Protein AF-A0A533SJD3-F1 (afdb_monomer)

Structure (mmCIF, N/CA/C/O backbone):
data_AF-A0A533SJD3-F1
#
_entry.id   AF-A0A533SJD3-F1
#
loop_
_atom_site.group_PDB
_atom_site.id
_atom_site.type_symbol
_atom_site.label_atom_id
_atom_site.label_alt_id
_atom_site.label_comp_id
_atom_site.label_asym_id
_atom_site.label_entity_id
_atom_site.label_seq_id
_atom_site.pdbx_PDB_ins_code
_atom_site.Cartn_x
_atom_site.Cartn_y
_atom_site.Cartn_z
_atom_site.occupancy
_atom_site.B_iso_or_equiv
_atom_site.auth_seq_id
_atom_site.auth_comp_id
_atom_site.auth_asym_id
_atom_site.auth_atom_id
_atom_site.pdbx_PDB_model_num
ATOM 1 N N . GLU A 1 1 ? 6.538 -20.396 29.991 1.00 88.25 1 GLU A N 1
ATOM 2 C CA . GLU A 1 1 ? 5.097 -20.708 29.887 1.00 88.25 1 GLU A CA 1
ATOM 3 C C . GLU A 1 1 ? 4.389 -19.512 29.254 1.00 88.25 1 GLU A C 1
ATOM 5 O O . GLU A 1 1 ? 4.696 -18.393 29.647 1.00 88.25 1 GLU A O 1
ATOM 10 N N . LEU A 1 2 ? 3.533 -19.716 28.245 1.00 94.62 2 LEU A N 1
ATOM 11 C CA . LEU A 1 2 ? 2.748 -18.650 27.602 1.00 94.62 2 LEU A CA 1
ATOM 12 C C . LEU A 1 2 ? 1.297 -18.744 28.081 1.00 94.62 2 LEU A C 1
ATOM 14 O O . LEU A 1 2 ? 0.674 -19.793 27.929 1.00 94.62 2 LEU A O 1
ATOM 18 N N . ARG A 1 3 ? 0.747 -17.645 28.606 1.00 95.38 3 ARG A N 1
ATOM 19 C CA . ARG A 1 3 ? -0.649 -17.557 29.050 1.00 95.38 3 ARG A CA 1
ATOM 20 C C . ARG A 1 3 ? -1.404 -16.521 28.222 1.00 95.38 3 ARG A C 1
ATOM 22 O O . ARG A 1 3 ? -0.940 -15.396 28.074 1.00 95.38 3 ARG A O 1
ATOM 29 N N . LEU A 1 4 ? -2.576 -16.900 27.719 1.00 93.88 4 LEU A N 1
ATOM 30 C CA . LEU A 1 4 ? -3.462 -16.042 26.928 1.00 93.88 4 LEU A CA 1
ATOM 31 C C . LEU A 1 4 ? -4.745 -15.750 27.712 1.00 93.88 4 LEU A C 1
ATOM 33 O O . LEU A 1 4 ? -5.279 -16.642 28.372 1.00 93.88 4 LEU A O 1
ATOM 37 N N . ILE A 1 5 ? -5.252 -14.521 27.614 1.00 95.88 5 ILE A N 1
ATOM 38 C CA . ILE A 1 5 ? -6.570 -14.134 28.134 1.00 95.88 5 ILE A CA 1
ATOM 39 C C . ILE A 1 5 ? -7.477 -13.904 26.914 1.00 95.88 5 ILE A C 1
ATOM 41 O O . ILE A 1 5 ? -7.224 -12.960 26.165 1.00 95.88 5 ILE A O 1
ATOM 45 N N . PRO A 1 6 ? -8.468 -14.776 26.649 1.00 94.94 6 PRO A N 1
ATOM 46 C CA . PRO A 1 6 ? -9.299 -14.668 25.455 1.00 94.94 6 PRO A CA 1
ATOM 47 C C . PRO A 1 6 ? -10.267 -13.485 25.545 1.00 94.94 6 PRO A C 1
ATOM 49 O O . PRO A 1 6 ? -10.789 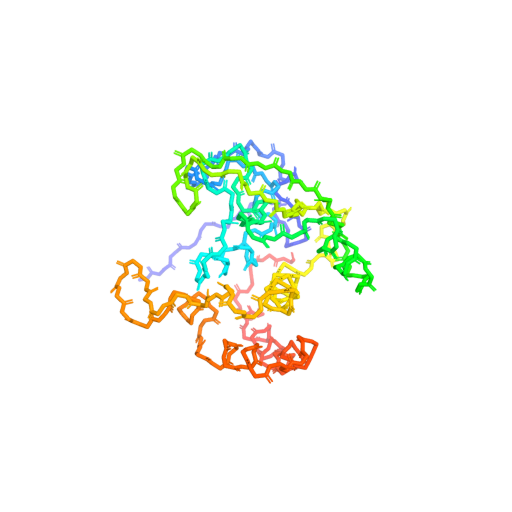-13.166 26.614 1.00 94.94 6 PRO A O 1
ATOM 52 N N . MET A 1 7 ? -10.537 -12.869 24.396 1.00 96.19 7 MET A N 1
ATOM 53 C CA . MET A 1 7 ? -11.608 -11.887 24.251 1.00 96.19 7 MET A CA 1
ATOM 54 C C . MET A 1 7 ? -12.974 -12.568 24.384 1.00 96.19 7 MET A C 1
ATOM 56 O O . MET A 1 7 ? -13.135 -13.738 24.035 1.00 96.19 7 MET A O 1
ATOM 60 N N . GLN A 1 8 ? -13.972 -11.818 24.848 1.00 94.81 8 GLN A N 1
ATOM 61 C CA . GLN A 1 8 ? -15.368 -12.253 24.879 1.00 94.81 8 GLN A CA 1
ATOM 62 C C . GLN A 1 8 ? -16.152 -11.517 23.791 1.00 94.81 8 GLN A C 1
ATOM 64 O O . GLN A 1 8 ? -15.968 -10.318 23.604 1.00 94.81 8 GLN A O 1
ATOM 69 N N . GLY A 1 9 ? -17.008 -12.235 23.061 1.00 94.12 9 GLY A N 1
ATOM 70 C CA . GLY A 1 9 ? -17.882 -11.659 22.031 1.00 94.12 9 GLY A CA 1
ATOM 71 C C . GLY A 1 9 ? -17.213 -11.330 20.691 1.00 94.12 9 GLY A C 1
ATOM 72 O O . GLY A 1 9 ? -17.926 -11.018 19.745 1.00 94.12 9 GLY A O 1
ATOM 73 N N . TRP A 1 10 ? -15.885 -11.432 20.571 1.00 96.62 10 TRP A N 1
ATOM 74 C CA . TRP A 1 10 ? -15.190 -11.231 19.297 1.00 96.62 10 TRP A CA 1
ATOM 75 C C . TRP A 1 10 ? -15.320 -12.455 18.380 1.00 96.62 10 TRP A C 1
ATOM 77 O O . TRP A 1 10 ? -15.107 -13.587 18.818 1.00 96.62 10 TRP A O 1
ATOM 87 N N . ALA A 1 11 ? -15.610 -12.215 17.102 1.00 94.81 11 ALA A N 1
ATOM 88 C CA . ALA A 1 11 ? -15.618 -13.222 16.042 1.00 94.81 11 ALA A CA 1
ATOM 89 C C . ALA A 1 11 ? -14.705 -12.784 14.890 1.00 94.81 11 ALA A C 1
ATOM 91 O O . ALA A 1 11 ? -14.562 -11.588 14.633 1.00 94.81 11 ALA A O 1
ATOM 92 N N . ARG A 1 12 ? -14.115 -13.738 14.160 1.00 92.50 12 ARG A N 1
ATOM 93 C CA . ARG A 1 12 ? -13.153 -13.453 13.078 1.00 92.50 12 ARG A CA 1
ATOM 94 C C . ARG A 1 12 ? -13.748 -12.640 11.937 1.00 92.50 12 ARG A C 1
ATOM 96 O O . ARG A 1 12 ? -13.019 -11.919 11.265 1.00 92.50 12 ARG A O 1
ATOM 103 N N . SER A 1 13 ? -15.056 -12.750 11.725 1.00 91.62 13 SER A N 1
ATOM 104 C CA . SER A 1 13 ? -15.783 -11.994 10.706 1.00 91.62 13 SER A CA 1
ATOM 105 C C . SER A 1 13 ? -16.013 -10.525 11.075 1.00 91.62 13 SER A C 1
ATOM 107 O O . SER A 1 13 ? -16.508 -9.773 10.235 1.00 91.62 13 SER A O 1
ATOM 109 N N . MET A 1 14 ? -15.717 -10.112 12.315 1.00 93.19 14 MET A N 1
ATOM 110 C CA . MET A 1 14 ? -15.946 -8.740 12.764 1.00 93.19 14 MET A CA 1
ATOM 111 C C . MET A 1 14 ? -14.937 -7.768 12.150 1.00 93.19 14 MET A C 1
ATOM 113 O O . MET A 1 14 ? -13.726 -7.961 12.246 1.00 93.19 14 MET A O 1
ATOM 117 N N . THR A 1 15 ? -15.431 -6.658 11.604 1.00 92.56 15 THR A N 1
ATOM 118 C CA . THR A 1 15 ? -14.623 -5.448 11.423 1.00 92.56 15 THR A CA 1
ATOM 119 C C . THR A 1 15 ? -14.418 -4.752 12.770 1.00 92.56 15 THR A C 1
ATOM 121 O O . THR A 1 15 ? -15.151 -4.999 13.730 1.00 92.56 15 THR A O 1
ATOM 124 N N . PHE A 1 16 ? -13.438 -3.847 12.860 1.00 94.50 16 PHE A N 1
ATOM 125 C CA . PHE A 1 16 ? -13.197 -3.105 14.101 1.00 94.50 16 PHE A CA 1
ATOM 126 C C . PHE A 1 16 ? -14.433 -2.303 14.534 1.00 94.50 16 PHE A C 1
ATOM 128 O O . PHE A 1 16 ? -14.771 -2.285 15.713 1.00 94.50 16 PHE A O 1
ATOM 135 N N . GLU A 1 17 ? -15.170 -1.710 13.593 1.00 94.38 17 GLU A N 1
ATOM 136 C CA . GLU A 1 17 ? -16.401 -0.966 13.881 1.00 94.38 17 GLU A CA 1
ATOM 137 C C . GLU A 1 17 ? -17.471 -1.841 14.548 1.00 94.38 17 GLU A C 1
ATOM 139 O O . GLU A 1 17 ? -18.175 -1.375 15.442 1.00 94.38 17 GLU A O 1
ATOM 144 N N . GLN A 1 18 ? -17.566 -3.120 14.170 1.00 94.94 18 GLN A N 1
ATOM 145 C CA . GLN A 1 18 ? -18.534 -4.056 14.754 1.00 94.94 18 GLN A CA 1
ATOM 146 C C . GLN A 1 18 ? -18.221 -4.405 16.216 1.00 94.94 18 GLN A C 1
ATOM 148 O O . GLN A 1 18 ? -19.089 -4.922 16.913 1.00 94.94 18 GLN A O 1
ATOM 153 N N . THR A 1 19 ? -17.015 -4.093 16.702 1.00 95.62 19 THR A N 1
ATOM 154 C CA . THR A 1 19 ? -16.672 -4.243 18.124 1.00 95.62 19 THR A CA 1
ATOM 155 C C . THR A 1 19 ? -17.306 -3.160 19.001 1.00 95.62 19 THR A C 1
ATOM 157 O O . THR A 1 19 ? -17.396 -3.337 20.213 1.00 95.62 19 THR A O 1
ATOM 160 N N . GLY A 1 20 ? -17.718 -2.028 18.414 1.00 95.88 20 GLY A N 1
ATOM 161 C CA . GLY A 1 20 ? -18.220 -0.856 19.140 1.00 95.88 20 GLY A CA 1
ATOM 162 C C . GLY A 1 20 ? -17.156 -0.093 19.941 1.00 95.88 20 GLY A C 1
ATOM 163 O O . GLY A 1 20 ? -17.492 0.862 20.640 1.00 95.88 20 GLY A O 1
ATOM 164 N N . LEU A 1 21 ? -15.882 -0.491 19.857 1.00 96.62 21 LEU A N 1
ATOM 165 C CA . LEU A 1 21 ? -14.791 0.169 20.566 1.00 96.62 21 LEU A CA 1
ATOM 166 C C . LEU A 1 21 ? -14.363 1.466 19.860 1.00 96.62 21 LEU A C 1
ATOM 168 O O . LEU A 1 21 ? -14.378 1.538 18.627 1.00 96.62 21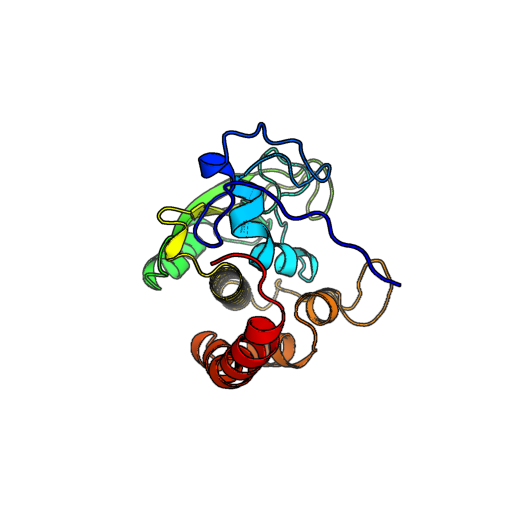 LEU A O 1
ATOM 172 N N . PRO A 1 22 ? -13.930 2.491 20.615 1.00 96.44 22 PRO A N 1
ATOM 173 C CA . PRO A 1 22 ? -13.344 3.682 20.021 1.00 96.44 22 PRO A CA 1
ATOM 174 C C . PRO A 1 22 ? -12.001 3.348 19.365 1.00 96.44 22 PRO A C 1
ATOM 176 O O . PRO A 1 22 ? -11.173 2.629 19.929 1.00 96.44 22 PRO A O 1
ATOM 179 N N . TRP A 1 23 ? -11.767 3.906 18.177 1.00 96.94 23 TRP A N 1
ATOM 180 C CA . TRP A 1 23 ? -10.468 3.811 17.522 1.00 96.94 23 TRP A CA 1
ATOM 181 C C . TRP A 1 23 ? -9.462 4.746 18.197 1.00 96.94 23 TRP A C 1
ATOM 183 O O . TRP A 1 23 ? -9.702 5.948 18.317 1.00 96.94 23 TRP A O 1
ATOM 193 N N . VAL A 1 24 ? -8.318 4.191 18.593 1.00 97.06 24 VAL A N 1
ATOM 194 C CA . VAL A 1 24 ? -7.145 4.949 19.035 1.00 97.06 24 VAL A CA 1
ATOM 195 C C . VAL A 1 24 ? -6.062 4.769 17.971 1.00 97.06 24 VAL A C 1
ATOM 197 O O . VAL A 1 24 ? -5.706 3.622 17.692 1.00 97.06 24 VAL A O 1
ATOM 200 N N . PRO A 1 25 ? -5.529 5.853 17.375 1.00 96.50 25 PRO A N 1
ATOM 201 C CA . PRO A 1 25 ? -4.459 5.755 16.389 1.00 96.50 25 PRO A CA 1
ATOM 202 C C . PRO A 1 25 ? -3.282 4.921 16.902 1.00 96.50 25 PRO A C 1
ATOM 204 O O . PRO A 1 25 ? -2.701 5.222 17.944 1.00 96.50 25 PRO A O 1
ATOM 207 N N . THR A 1 26 ? -2.917 3.873 16.161 1.00 95.94 26 THR A N 1
ATOM 208 C CA . THR A 1 26 ? -1.829 2.956 16.550 1.00 95.94 26 THR A CA 1
ATOM 209 C C . THR A 1 26 ? -0.444 3.503 16.209 1.00 95.94 26 THR A C 1
ATOM 211 O O . THR A 1 26 ? 0.562 3.032 16.734 1.00 95.94 26 THR A O 1
ATOM 214 N N . SER A 1 27 ? -0.380 4.512 15.338 1.00 95.50 27 SER A N 1
ATOM 215 C CA . SER A 1 27 ? 0.816 5.296 15.033 1.00 95.50 27 SER A CA 1
ATOM 216 C C . SER A 1 27 ? 0.413 6.671 14.479 1.00 95.50 27 SER A C 1
ATOM 218 O O . SER A 1 27 ? -0.739 6.838 14.065 1.00 95.50 27 SER A O 1
ATOM 220 N N . PRO A 1 28 ? 1.339 7.647 14.385 1.00 92.81 28 PRO A N 1
ATOM 221 C CA . PRO A 1 28 ? 1.044 8.952 13.788 1.00 92.81 28 PRO A CA 1
ATOM 222 C C . PRO A 1 28 ? 0.496 8.880 12.355 1.00 92.81 28 PRO A C 1
ATOM 224 O O . PRO A 1 28 ? -0.270 9.745 11.948 1.00 92.81 28 PRO A O 1
ATOM 227 N N . ALA A 1 29 ? 0.868 7.844 11.595 1.00 95.06 29 ALA A N 1
ATOM 228 C CA . ALA A 1 29 ? 0.403 7.629 10.225 1.00 95.06 29 ALA A CA 1
ATOM 229 C C . ALA A 1 29 ? -0.713 6.579 10.116 1.00 95.06 29 ALA A C 1
ATOM 231 O O . ALA A 1 29 ? -1.041 6.170 9.010 1.00 95.06 29 ALA A O 1
ATOM 232 N N . MET A 1 30 ? -1.309 6.165 11.242 1.00 97.19 30 MET A N 1
ATOM 233 C CA . MET A 1 30 ? -2.503 5.315 11.282 1.00 97.19 30 MET A CA 1
ATOM 234 C C . MET A 1 30 ? -3.675 6.029 11.981 1.00 97.19 30 MET A C 1
ATOM 236 O O . MET A 1 30 ? -4.167 5.560 13.014 1.00 97.19 30 MET A O 1
ATOM 240 N N . PRO A 1 31 ? -4.110 7.198 11.473 1.00 95.81 31 PRO A N 1
ATOM 241 C CA . PRO A 1 31 ? -5.088 8.029 12.165 1.00 95.81 31 PRO A CA 1
ATOM 242 C C . PRO A 1 31 ? -6.511 7.462 12.100 1.00 95.81 31 PRO A C 1
ATOM 244 O O . PRO A 1 31 ? -7.311 7.728 12.998 1.00 95.81 31 PRO A O 1
ATOM 247 N N . HIS A 1 32 ? -6.845 6.677 11.070 1.00 95.12 32 HIS A N 1
ATOM 248 C CA . HIS A 1 32 ? -8.225 6.307 10.754 1.00 95.12 32 HIS A CA 1
ATOM 249 C C . HIS A 1 32 ? -8.378 4.819 10.428 1.00 95.12 32 HIS A C 1
ATOM 251 O O . HIS A 1 32 ? -7.459 4.170 9.932 1.00 95.12 32 HIS A O 1
ATOM 257 N N . LEU A 1 33 ? -9.585 4.282 10.631 1.00 95.75 33 LEU A N 1
ATOM 258 C CA . LEU A 1 33 ? -9.930 2.922 10.200 1.00 95.75 33 LEU A CA 1
ATOM 259 C C . LEU A 1 33 ? -9.886 2.761 8.673 1.00 95.75 33 LEU A C 1
ATOM 261 O O . LEU A 1 33 ? -9.616 1.666 8.186 1.00 95.75 33 LEU A O 1
ATOM 265 N N . SER A 1 34 ? -10.105 3.834 7.907 1.00 95.62 34 SER A N 1
ATOM 266 C CA . SER A 1 34 ? -9.885 3.851 6.453 1.00 95.62 34 SER A CA 1
ATOM 267 C C . SER A 1 34 ? -8.433 3.526 6.106 1.00 95.62 34 SER A C 1
ATOM 269 O O . SER A 1 34 ? -8.191 2.645 5.281 1.00 95.62 34 SER A O 1
ATOM 271 N N . THR A 1 35 ? -7.480 4.140 6.810 1.00 97.50 35 THR A N 1
ATOM 272 C CA . THR A 1 35 ? -6.046 3.866 6.677 1.00 97.50 35 THR A CA 1
ATOM 273 C C . THR A 1 35 ? -5.732 2.395 6.957 1.00 97.50 35 THR A C 1
ATOM 275 O O . THR A 1 35 ? -5.046 1.749 6.169 1.00 97.50 35 THR A O 1
ATOM 278 N N . VAL A 1 36 ? -6.299 1.829 8.031 1.00 96.62 36 VAL A N 1
ATOM 279 C CA . VAL A 1 36 ? -6.082 0.421 8.421 1.00 96.62 36 VAL A CA 1
ATOM 280 C C . VAL A 1 36 ? -6.481 -0.547 7.307 1.00 96.62 36 VAL A C 1
ATOM 282 O O . VAL A 1 36 ? -5.821 -1.565 7.113 1.00 96.62 36 VAL A O 1
ATOM 285 N N . ARG A 1 37 ? -7.544 -0.238 6.556 1.00 96.62 37 ARG A N 1
ATOM 286 C CA . ARG A 1 37 ? -8.046 -1.110 5.482 1.00 96.62 37 ARG A CA 1
ATOM 287 C C . ARG A 1 37 ? -7.062 -1.214 4.322 1.00 96.62 37 ARG A C 1
ATOM 289 O O . ARG A 1 37 ? -6.886 -2.301 3.786 1.00 96.62 37 ARG A O 1
ATOM 296 N N . VAL A 1 38 ? -6.443 -0.101 3.935 1.00 98.31 38 VAL A N 1
ATOM 297 C CA . VAL A 1 38 ? -5.554 -0.032 2.762 1.00 98.31 38 VAL A CA 1
ATOM 298 C C . VAL A 1 38 ? -4.095 -0.334 3.101 1.00 98.31 38 VAL A C 1
ATOM 300 O O . VAL A 1 38 ? -3.380 -0.872 2.254 1.00 98.31 38 VAL A O 1
ATOM 303 N N . TYR A 1 39 ? -3.677 -0.067 4.344 1.00 98.31 39 TYR A N 1
ATOM 304 C CA . TYR A 1 39 ? -2.288 -0.160 4.795 1.00 98.31 39 TYR A CA 1
ATOM 305 C C . TYR A 1 39 ? -1.570 -1.474 4.450 1.00 98.31 39 TYR A C 1
ATOM 307 O O . TYR A 1 39 ? -0.436 -1.377 3.988 1.00 98.31 39 TYR A O 1
ATOM 315 N N . PRO A 1 40 ? -2.171 -2.681 4.588 1.00 97.62 40 PRO A N 1
ATOM 316 C CA . PRO A 1 40 ? -1.474 -3.929 4.266 1.00 97.62 40 PRO A CA 1
ATOM 317 C C . PRO A 1 40 ? -0.936 -3.994 2.831 1.00 97.62 40 PRO A C 1
ATOM 319 O O . PRO A 1 40 ? 0.012 -4.724 2.570 1.00 97.62 40 PRO A O 1
ATOM 322 N N . GLY A 1 41 ? -1.548 -3.250 1.905 1.00 98.25 41 GLY A N 1
ATOM 323 C CA . GLY A 1 41 ? -1.047 -3.090 0.546 1.00 98.25 41 GLY A CA 1
ATOM 324 C C . GLY A 1 41 ? -0.280 -1.788 0.357 1.00 98.25 41 GLY A C 1
ATOM 325 O O . GLY A 1 41 ? 0.838 -1.793 -0.151 1.00 98.25 41 GLY A O 1
ATOM 326 N N . THR A 1 42 ? -0.861 -0.652 0.747 1.00 98.38 42 THR A N 1
ATOM 327 C CA . THR A 1 42 ? -0.280 0.660 0.430 1.00 98.38 42 THR A CA 1
ATOM 328 C C . THR A 1 42 ? 0.984 0.986 1.225 1.00 98.38 42 THR A C 1
ATOM 330 O O . THR A 1 42 ? 1.720 1.881 0.817 1.00 98.38 42 THR A O 1
ATOM 333 N N . CYS A 1 43 ? 1.328 0.231 2.275 1.00 97.94 43 CYS A N 1
ATOM 334 C CA . CYS A 1 43 ? 2.657 0.319 2.889 1.00 97.94 43 CYS A CA 1
ATOM 335 C C . CYS A 1 43 ? 3.784 -0.090 1.924 1.00 97.94 43 CYS A C 1
ATOM 337 O O . CYS A 1 43 ? 4.878 0.457 1.996 1.00 97.94 43 CYS A O 1
ATOM 339 N N . LEU A 1 44 ? 3.519 -0.949 0.930 1.00 98.56 44 LEU A N 1
ATOM 340 C CA . LEU A 1 44 ? 4.512 -1.334 -0.084 1.00 98.56 44 LEU A CA 1
ATOM 341 C C . LEU A 1 44 ? 5.010 -0.134 -0.908 1.00 98.56 44 LEU A C 1
ATOM 343 O O . LEU A 1 44 ? 6.126 -0.150 -1.431 1.00 98.56 44 LEU A O 1
ATOM 347 N N . ILE A 1 45 ? 4.208 0.932 -0.988 1.00 98.62 45 ILE A N 1
ATOM 348 C CA . ILE A 1 45 ? 4.560 2.185 -1.664 1.00 98.62 45 ILE A CA 1
ATOM 349 C C . ILE A 1 45 ? 5.763 2.857 -0.992 1.00 98.62 45 ILE A C 1
ATOM 351 O O . ILE A 1 45 ? 6.536 3.534 -1.675 1.00 98.62 45 ILE A O 1
ATOM 355 N N . GLU A 1 46 ? 5.991 2.621 0.306 1.00 97.88 46 GLU A N 1
ATOM 356 C CA . GLU A 1 46 ? 7.174 3.093 1.035 1.00 97.88 46 GLU A CA 1
ATOM 357 C C . GLU A 1 46 ? 8.473 2.621 0.365 1.00 97.88 46 GLU A C 1
ATOM 359 O O . GLU A 1 46 ? 9.447 3.367 0.340 1.00 97.88 46 GLU A O 1
ATOM 364 N N . GLY A 1 47 ? 8.463 1.446 -0.279 1.00 98.00 47 GLY A N 1
ATOM 365 C CA . GLY A 1 47 ? 9.594 0.893 -1.029 1.00 98.00 47 GLY A CA 1
ATOM 366 C C . GLY A 1 47 ? 9.791 1.457 -2.440 1.00 98.00 47 GLY A C 1
ATOM 367 O O . GLY A 1 47 ? 10.633 0.959 -3.188 1.00 98.00 47 GLY A O 1
ATOM 368 N N . THR A 1 48 ? 9.032 2.484 -2.821 1.00 98.56 48 THR A N 1
ATOM 369 C CA . THR A 1 48 ? 9.112 3.162 -4.124 1.00 98.56 48 THR A CA 1
ATOM 370 C C . THR A 1 48 ? 9.360 4.658 -3.957 1.00 98.56 48 THR A C 1
ATOM 372 O O . THR A 1 48 ? 9.228 5.215 -2.864 1.00 98.56 48 THR A O 1
ATOM 375 N N . ASN A 1 49 ? 9.672 5.342 -5.056 1.00 98.31 49 ASN A N 1
ATOM 376 C CA . ASN A 1 49 ? 9.782 6.799 -5.080 1.00 98.31 49 ASN A CA 1
ATOM 377 C C . ASN A 1 49 ? 8.432 7.543 -5.185 1.00 98.31 49 ASN A C 1
ATOM 379 O O . ASN A 1 49 ? 8.432 8.761 -5.361 1.00 98.31 49 ASN A O 1
ATOM 383 N N . LEU A 1 50 ? 7.292 6.857 -5.079 1.00 98.75 50 LEU A N 1
ATOM 384 C CA . LEU A 1 50 ? 5.960 7.472 -5.003 1.00 98.75 50 LEU A CA 1
ATOM 385 C C . LEU A 1 50 ? 5.693 8.010 -3.593 1.00 98.75 50 LEU A C 1
ATOM 387 O O . LEU A 1 50 ? 6.168 7.430 -2.627 1.00 98.75 50 LEU A O 1
ATOM 391 N N . SER A 1 51 ? 4.910 9.074 -3.440 1.00 98.75 51 SER A N 1
ATOM 392 C CA . SER A 1 51 ? 4.345 9.449 -2.138 1.00 98.75 51 SER A CA 1
ATOM 393 C C . SER A 1 51 ? 3.203 8.501 -1.782 1.00 98.75 51 SER A C 1
ATOM 395 O O . SER A 1 51 ? 2.288 8.330 -2.579 1.00 98.75 51 SER A O 1
ATOM 397 N N . GLU A 1 52 ? 3.233 7.934 -0.580 1.00 98.44 52 GLU A N 1
ATOM 398 C CA . GLU A 1 52 ? 2.135 7.200 0.064 1.00 98.44 52 GLU A CA 1
ATOM 399 C C . GLU A 1 52 ? 1.219 8.113 0.897 1.00 98.44 52 GLU A C 1
ATOM 401 O O . GLU A 1 52 ? 0.524 7.648 1.791 1.00 98.44 52 GLU A O 1
ATOM 406 N N . GLY A 1 53 ? 1.262 9.433 0.696 1.00 98.12 53 GLY A N 1
ATOM 407 C CA . GLY A 1 53 ? 0.380 10.370 1.396 1.00 98.12 53 GLY A CA 1
ATOM 408 C C . GLY A 1 53 ? 0.820 10.762 2.808 1.00 98.12 53 GLY A C 1
ATOM 409 O O . GLY A 1 53 ? 0.131 11.557 3.454 1.00 98.12 53 GLY A O 1
ATOM 410 N N . ARG A 1 54 ? 1.965 10.276 3.314 1.00 97.94 54 ARG A N 1
ATOM 411 C CA . ARG A 1 54 ? 2.580 10.845 4.529 1.00 97.94 54 ARG A CA 1
ATOM 412 C C . ARG A 1 54 ? 2.813 12.346 4.334 1.00 97.94 54 ARG A C 1
ATOM 414 O O . ARG A 1 54 ? 3.172 12.782 3.248 1.00 97.94 54 ARG A O 1
ATOM 421 N N . GLY A 1 55 ? 2.591 13.134 5.385 1.00 97.25 55 GLY A N 1
ATOM 422 C CA . GLY A 1 55 ? 2.597 14.598 5.287 1.00 97.25 55 GLY A CA 1
ATOM 423 C C . GLY A 1 55 ? 1.273 15.198 4.795 1.00 97.25 55 GLY A C 1
ATOM 424 O O . GLY A 1 55 ? 1.214 16.403 4.564 1.00 97.25 55 GLY A O 1
ATOM 425 N N . THR A 1 56 ? 0.217 14.394 4.650 1.00 97.56 56 THR A N 1
ATOM 426 C CA . THR A 1 56 ? -1.156 14.843 4.366 1.00 97.56 56 THR A CA 1
ATOM 427 C C . THR A 1 56 ? -2.117 14.365 5.463 1.00 97.56 56 THR A C 1
ATOM 429 O O . THR A 1 56 ? -1.715 13.648 6.379 1.00 97.56 56 THR A O 1
ATOM 432 N N . ALA A 1 57 ? -3.399 14.725 5.356 1.00 96.81 57 ALA A N 1
ATOM 433 C CA . ALA A 1 57 ? -4.460 14.182 6.210 1.00 96.81 57 ALA A CA 1
ATOM 434 C C . ALA A 1 57 ? -4.882 12.742 5.841 1.00 96.81 57 ALA A C 1
ATOM 436 O O . ALA A 1 57 ? -5.721 12.165 6.523 1.00 96.81 57 ALA A O 1
ATOM 437 N N . LEU A 1 58 ? -4.331 12.172 4.763 1.00 97.88 58 LEU A N 1
ATOM 438 C CA . LEU A 1 58 ? -4.730 10.886 4.184 1.00 97.88 58 LEU A CA 1
ATOM 439 C C . LEU A 1 58 ? -3.516 9.949 3.997 1.00 97.88 58 LEU A C 1
ATOM 441 O O . LEU A 1 58 ? -3.290 9.463 2.884 1.00 97.88 58 LEU A O 1
ATOM 445 N N . PRO A 1 59 ? -2.689 9.706 5.036 1.00 98.06 59 PRO A N 1
ATOM 446 C CA . PRO A 1 59 ? -1.562 8.786 4.911 1.00 98.06 59 PRO A CA 1
ATOM 447 C C . PRO A 1 59 ? -2.062 7.413 4.457 1.00 98.06 59 PRO A C 1
ATOM 449 O O . PRO A 1 59 ? -3.116 6.969 4.892 1.00 98.06 59 PRO A O 1
ATOM 452 N N . PHE A 1 60 ? -1.327 6.763 3.560 1.00 98.56 60 PHE A N 1
ATOM 453 C CA . PHE A 1 60 ? -1.607 5.457 2.951 1.00 98.56 60 PHE A CA 1
ATOM 454 C C . PHE A 1 60 ? -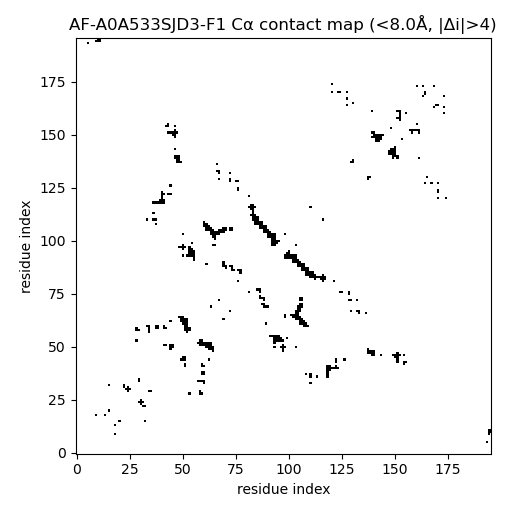2.903 5.334 2.140 1.00 98.56 60 PHE A C 1
ATOM 456 O O . PHE A 1 60 ? -3.086 4.336 1.444 1.00 98.56 60 PHE A O 1
ATOM 463 N N . GLU A 1 61 ? -3.788 6.326 2.193 1.00 98.69 61 GLU A N 1
ATOM 464 C CA . GLU A 1 61 ? -5.041 6.373 1.438 1.00 98.69 61 GLU A CA 1
ATOM 465 C C . GLU A 1 61 ? -4.874 7.057 0.079 1.00 98.69 61 GLU A C 1
ATOM 467 O O . GLU A 1 61 ? -5.694 6.846 -0.816 1.00 98.69 61 GLU A O 1
ATOM 472 N N . VAL A 1 62 ? -3.810 7.849 -0.092 1.00 98.81 62 VAL A N 1
ATOM 473 C CA . VAL A 1 62 ? -3.446 8.486 -1.362 1.00 98.81 62 VAL A CA 1
ATOM 474 C C . VAL A 1 62 ? -2.064 8.042 -1.816 1.00 98.81 62 VAL A C 1
ATOM 476 O O . VAL A 1 62 ? -1.151 7.873 -1.009 1.00 98.81 62 VAL A O 1
ATOM 479 N N . VAL A 1 63 ? -1.908 7.876 -3.126 1.00 98.88 63 VAL A N 1
ATOM 480 C CA . VAL A 1 63 ? -0.629 7.566 -3.764 1.00 98.88 63 VAL A CA 1
ATOM 481 C C . VAL A 1 63 ? -0.427 8.499 -4.943 1.00 98.88 63 VAL A C 1
ATOM 483 O O . VAL A 1 63 ? -1.334 8.664 -5.757 1.00 98.88 63 VAL A O 1
ATOM 486 N N . GLY A 1 64 ? 0.749 9.113 -5.052 1.00 98.75 64 GLY A N 1
ATOM 487 C CA . GLY A 1 64 ? 1.015 10.078 -6.116 1.00 98.75 64 GLY A CA 1
ATOM 488 C C . GLY A 1 64 ? 2.474 10.494 -6.242 1.00 98.75 64 GLY A C 1
ATOM 489 O O . GLY A 1 64 ? 3.318 10.151 -5.418 1.00 98.75 64 GLY A O 1
A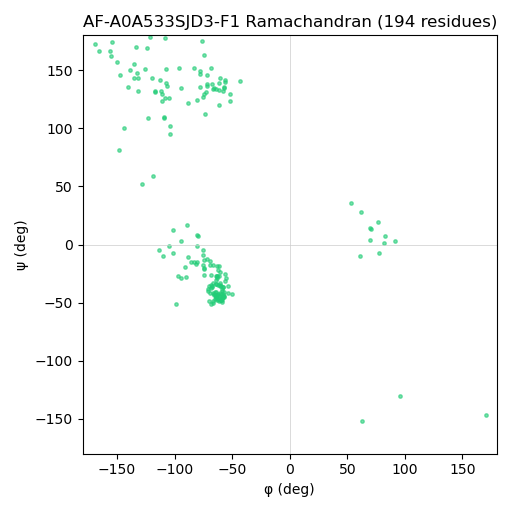TOM 490 N N . ALA A 1 65 ? 2.773 11.248 -7.292 1.00 98.81 65 ALA A N 1
ATOM 491 C CA . ALA A 1 65 ? 4.081 11.843 -7.529 1.00 98.81 65 ALA A CA 1
ATOM 492 C C . ALA A 1 65 ? 3.933 13.085 -8.427 1.00 98.81 65 ALA A C 1
ATOM 494 O O . ALA A 1 65 ? 2.921 13.214 -9.118 1.00 98.81 65 ALA A O 1
ATOM 495 N N . PRO A 1 66 ? 4.929 13.989 -8.477 1.00 98.69 66 PRO A N 1
ATOM 496 C CA . PRO A 1 66 ? 4.861 15.182 -9.329 1.00 98.69 66 PRO A CA 1
ATOM 497 C C . PRO A 1 66 ? 4.785 14.893 -10.835 1.00 98.69 66 PRO A C 1
ATOM 499 O O . PRO A 1 66 ? 4.426 15.765 -11.615 1.00 98.69 66 PRO A O 1
ATOM 502 N N . TRP A 1 67 ? 5.157 13.680 -11.246 1.00 98.56 67 TRP A N 1
ATOM 503 C CA . TRP A 1 67 ? 5.239 13.247 -12.642 1.00 98.56 67 TRP A CA 1
ATOM 504 C C . TRP A 1 67 ? 4.096 12.324 -13.081 1.00 98.56 67 TRP A C 1
ATOM 506 O O . TRP A 1 67 ? 4.083 11.896 -14.235 1.00 98.56 67 TRP A O 1
ATOM 516 N N . LEU A 1 68 ? 3.178 11.980 -12.173 1.00 98.56 68 LEU A N 1
ATOM 517 C CA . LEU A 1 68 ? 2.027 11.138 -12.487 1.00 98.56 68 LEU A CA 1
ATOM 518 C C . LEU A 1 68 ? 0.885 11.960 -13.093 1.00 98.56 68 LEU A C 1
ATOM 520 O O . LEU A 1 68 ? 0.693 13.131 -12.775 1.00 98.56 68 LEU A O 1
ATOM 524 N N . ASP A 1 69 ? 0.087 11.299 -13.922 1.00 98.75 69 ASP A N 1
ATOM 525 C CA . ASP A 1 69 ? -1.224 11.748 -14.374 1.00 98.75 69 ASP A CA 1
ATOM 526 C C . ASP A 1 69 ? -2.289 10.947 -13.611 1.00 98.75 69 ASP A C 1
ATOM 528 O O . ASP A 1 69 ? -2.529 9.765 -13.891 1.00 98.75 69 ASP A O 1
ATOM 532 N N . GLY A 1 70 ? -2.880 11.585 -12.597 1.00 98.75 70 GLY A N 1
ATOM 533 C CA . GLY A 1 70 ? -3.870 10.983 -11.710 1.00 98.75 70 GLY A CA 1
ATOM 534 C C . GLY A 1 70 ? -5.163 10.566 -12.409 1.00 98.75 70 GLY A C 1
ATOM 535 O O . GLY A 1 70 ? -5.723 9.532 -12.047 1.00 98.75 70 GLY A O 1
ATOM 536 N N . ASP A 1 71 ? -5.611 11.302 -13.430 1.00 98.81 71 ASP A N 1
ATOM 537 C CA . ASP A 1 71 ? -6.830 10.977 -14.179 1.00 98.81 71 ASP A CA 1
ATOM 538 C C . ASP A 1 71 ? -6.619 9.700 -14.997 1.00 98.81 71 ASP A C 1
ATOM 540 O O . ASP A 1 71 ? -7.352 8.719 -14.837 1.00 98.81 71 ASP A O 1
ATOM 544 N N . ARG A 1 72 ? -5.534 9.641 -15.781 1.00 98.81 72 ARG A N 1
ATOM 545 C CA . ARG A 1 72 ? -5.179 8.437 -16.550 1.00 98.81 72 ARG A CA 1
ATOM 546 C C . ARG A 1 72 ? -4.884 7.238 -15.653 1.00 98.81 72 ARG A C 1
ATOM 548 O O . ARG A 1 72 ? -5.178 6.098 -16.032 1.00 98.81 72 ARG A O 1
ATOM 555 N N . LEU A 1 73 ? -4.288 7.469 -14.482 1.00 98.88 73 LEU A N 1
ATOM 556 C CA . LEU A 1 73 ? -4.023 6.418 -13.502 1.00 98.88 73 LEU A CA 1
ATOM 557 C C . LEU A 1 73 ? -5.335 5.865 -12.928 1.00 98.88 73 LEU A C 1
ATOM 559 O O . LEU A 1 73 ? -5.537 4.651 -12.936 1.00 98.88 73 LEU A O 1
ATOM 563 N N . ALA A 1 74 ? -6.249 6.740 -12.496 1.00 98.88 74 ALA A N 1
ATOM 564 C CA . ALA A 1 74 ? -7.557 6.348 -11.981 1.00 98.88 74 ALA A CA 1
ATOM 565 C C . ALA A 1 74 ? -8.371 5.579 -13.026 1.00 98.88 74 ALA A C 1
ATOM 567 O O . ALA A 1 74 ? -8.949 4.540 -12.710 1.00 98.88 74 ALA A O 1
ATOM 568 N N . GLU A 1 75 ? -8.403 6.044 -14.275 1.00 98.81 75 GLU A N 1
ATOM 569 C CA . GLU A 1 75 ? -9.068 5.332 -15.367 1.00 98.81 75 GLU A CA 1
ATOM 570 C C . GLU A 1 75 ? -8.484 3.933 -15.584 1.00 98.81 75 GLU A C 1
ATOM 572 O O . GLU A 1 75 ? -9.229 2.963 -15.720 1.00 98.81 75 GLU A O 1
ATOM 577 N N . THR A 1 76 ? -7.154 3.819 -15.600 1.00 98.75 76 THR A N 1
ATOM 578 C CA . THR A 1 76 ? -6.461 2.537 -15.787 1.00 98.75 76 THR A CA 1
ATOM 579 C C . THR A 1 76 ? -6.814 1.551 -14.686 1.00 98.75 76 THR A C 1
ATOM 581 O O . THR A 1 76 ? -7.190 0.424 -14.988 1.00 98.75 76 THR A O 1
ATOM 584 N N . LEU A 1 77 ? -6.768 1.985 -13.429 1.00 98.81 77 LEU A N 1
ATOM 585 C CA . LEU A 1 77 ? -7.057 1.124 -12.285 1.00 98.81 77 LEU A CA 1
ATOM 586 C C . LEU A 1 77 ? -8.540 0.768 -12.175 1.00 98.81 77 LEU A C 1
ATOM 588 O O . LEU A 1 77 ? -8.879 -0.370 -11.869 1.00 98.81 77 LEU A O 1
ATOM 592 N N . ASN A 1 78 ? -9.444 1.708 -12.462 1.00 98.81 78 ASN A N 1
ATOM 593 C CA . ASN A 1 78 ? -10.880 1.431 -12.433 1.00 98.81 78 ASN A CA 1
ATOM 594 C C . ASN A 1 78 ? -11.320 0.471 -13.554 1.00 98.81 78 ASN A C 1
ATOM 596 O O . ASN A 1 78 ? -12.303 -0.240 -13.364 1.00 98.81 78 ASN A O 1
ATOM 600 N N . ARG A 1 79 ? -10.602 0.409 -14.689 1.00 98.62 79 ARG A N 1
ATOM 601 C CA . ARG A 1 79 ? -10.848 -0.581 -15.758 1.00 98.62 79 ARG A CA 1
ATOM 602 C C . ARG A 1 79 ? -10.489 -2.015 -15.369 1.00 98.62 79 ARG A C 1
ATOM 604 O O . ARG A 1 79 ? -10.947 -2.930 -16.039 1.00 98.62 79 ARG A O 1
ATOM 611 N N . LEU A 1 80 ? -9.687 -2.211 -14.322 1.00 98.31 80 LEU A N 1
ATOM 612 C CA . LEU A 1 80 ? -9.365 -3.545 -1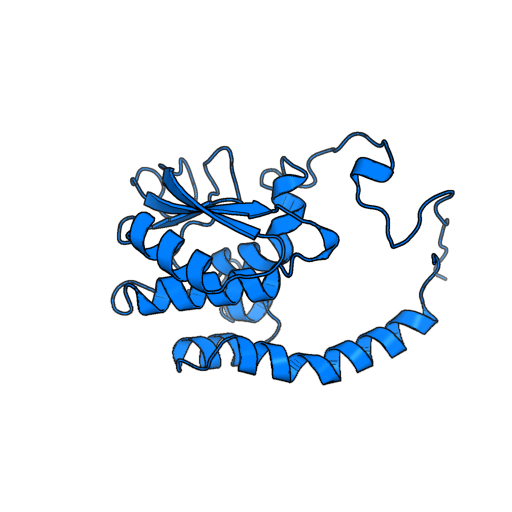3.807 1.00 98.31 80 LEU A CA 1
ATOM 613 C C . LEU A 1 80 ? -10.536 -4.173 -13.038 1.00 98.31 80 LEU A C 1
ATOM 615 O O . LEU A 1 80 ? -10.488 -5.358 -12.736 1.00 98.31 80 LEU A O 1
ATOM 619 N N . GLU A 1 81 ? -11.556 -3.380 -12.687 1.00 98.00 81 GLU A N 1
ATOM 620 C CA . GLU A 1 81 ? -12.747 -3.835 -11.955 1.00 98.00 81 GLU A CA 1
ATOM 621 C C . GLU A 1 81 ? -12.418 -4.593 -10.653 1.00 98.00 81 GLU A C 1
ATOM 623 O O . GLU A 1 81 ? -13.121 -5.521 -10.251 1.00 98.00 81 GLU A O 1
ATOM 628 N N . LEU A 1 82 ? -11.349 -4.167 -9.965 1.00 98.12 82 LEU A N 1
ATOM 629 C CA . LEU A 1 82 ? -10.920 -4.766 -8.703 1.00 98.12 82 LEU A CA 1
ATOM 630 C C . LEU A 1 82 ? -12.046 -4.729 -7.662 1.00 98.12 82 LEU A C 1
ATOM 632 O O . LEU A 1 82 ? -12.723 -3.716 -7.456 1.00 98.12 82 LEU A O 1
ATOM 636 N N . SER A 1 83 ? -12.222 -5.850 -6.968 1.00 97.69 83 SER A N 1
ATOM 637 C CA . SER A 1 83 ? -13.311 -6.022 -6.010 1.00 97.69 83 SER A CA 1
ATOM 638 C C . SER A 1 83 ? -13.160 -5.103 -4.794 1.00 97.69 83 SER A C 1
ATOM 640 O O . SER A 1 83 ? -12.094 -4.983 -4.193 1.00 97.69 83 SER A O 1
ATOM 642 N N . GLY A 1 84 ? -14.259 -4.448 -4.415 1.00 97.88 84 GLY A N 1
ATOM 643 C CA . GLY A 1 84 ? -14.353 -3.676 -3.176 1.00 97.88 84 GLY A CA 1
ATOM 644 C C . GLY A 1 84 ? -13.550 -2.373 -3.118 1.00 97.88 84 GLY A C 1
ATOM 645 O O . GLY A 1 84 ? -13.434 -1.811 -2.027 1.00 97.88 84 GLY A O 1
ATOM 646 N N . VAL A 1 85 ? -13.040 -1.858 -4.244 1.00 98.69 85 VAL A N 1
ATOM 647 C CA . VAL A 1 85 ? -12.281 -0.5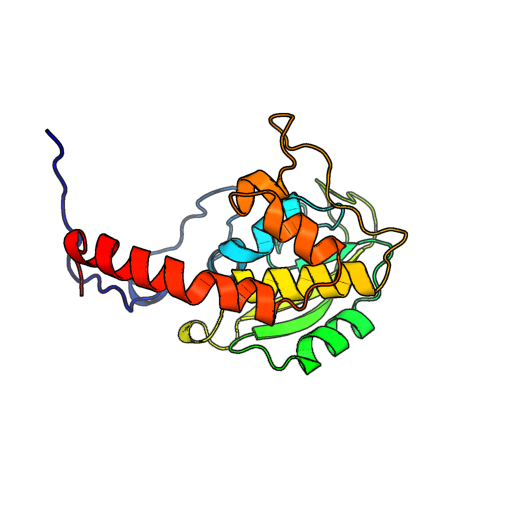97 -4.303 1.00 98.69 85 VAL A CA 1
ATOM 648 C C . VAL A 1 85 ? -12.650 0.260 -5.517 1.00 98.69 85 VAL A C 1
ATOM 650 O O . VAL A 1 85 ? -13.052 -0.238 -6.565 1.00 98.69 85 VAL A O 1
ATOM 653 N N . ARG A 1 86 ? -12.529 1.580 -5.369 1.00 98.56 86 ARG A N 1
ATOM 654 C CA . ARG A 1 86 ? -12.562 2.564 -6.458 1.00 98.56 86 ARG A CA 1
ATOM 655 C C . ARG A 1 86 ? -11.403 3.536 -6.311 1.00 98.56 86 ARG A C 1
ATOM 657 O O . ARG A 1 86 ? -11.026 3.888 -5.194 1.00 98.56 86 ARG A O 1
ATOM 664 N N . PHE A 1 87 ? -10.886 4.008 -7.437 1.00 98.88 87 PHE A N 1
ATOM 665 C CA . PHE A 1 87 ? -9.790 4.972 -7.474 1.00 98.88 87 PHE A CA 1
ATOM 666 C C . PHE A 1 87 ? -10.325 6.324 -7.923 1.00 98.88 87 PHE A C 1
ATOM 668 O O . PHE A 1 87 ? -10.969 6.424 -8.969 1.00 98.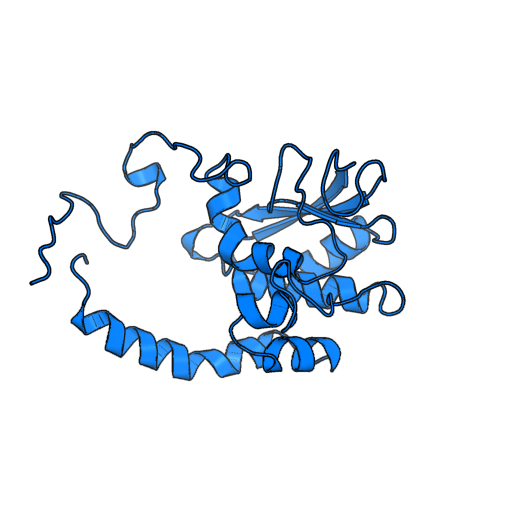88 87 PHE A O 1
ATOM 675 N N . ARG A 1 88 ? -10.072 7.363 -7.130 1.00 98.75 88 ARG A N 1
ATOM 676 C CA . ARG A 1 88 ? -10.449 8.741 -7.452 1.00 98.75 88 ARG A CA 1
ATOM 677 C C . ARG A 1 88 ? -9.184 9.547 -7.740 1.00 98.75 88 ARG A C 1
ATOM 679 O O . ARG A 1 88 ? -8.290 9.515 -6.895 1.00 98.75 88 ARG A O 1
ATOM 686 N N . PRO A 1 89 ? -9.093 10.286 -8.857 1.00 98.81 89 PRO A N 1
ATOM 687 C CA . PRO A 1 89 ? -7.958 11.169 -9.089 1.00 98.81 89 PRO A CA 1
ATOM 688 C C . PRO A 1 89 ? -7.879 12.240 -7.993 1.00 98.81 89 PRO A C 1
ATOM 690 O O . PRO A 1 89 ? -8.900 12.725 -7.486 1.00 98.81 89 PRO A O 1
ATOM 693 N N . ILE A 1 90 ? -6.660 12.587 -7.592 1.00 98.75 90 ILE A N 1
ATOM 694 C CA . ILE A 1 90 ? -6.405 13.590 -6.559 1.00 98.75 90 ILE A CA 1
ATOM 695 C C . ILE A 1 90 ? -5.109 14.351 -6.841 1.00 98.75 90 ILE A C 1
ATOM 697 O O . ILE A 1 90 ? -4.130 13.784 -7.324 1.00 98.75 90 ILE A O 1
ATOM 701 N N . ILE A 1 91 ? -5.113 15.635 -6.481 1.00 98.75 91 ILE A N 1
ATOM 702 C CA . ILE A 1 91 ? -3.927 16.485 -6.398 1.00 98.75 91 ILE A CA 1
ATOM 703 C C . ILE A 1 91 ? -3.693 16.814 -4.924 1.00 98.75 91 ILE A C 1
ATOM 705 O O . ILE A 1 91 ? -4.631 17.188 -4.218 1.00 98.75 91 ILE A O 1
ATOM 709 N N . PHE A 1 92 ? -2.461 16.661 -4.452 1.00 98.69 92 PHE A N 1
ATOM 710 C CA . PHE A 1 92 ? -2.088 16.931 -3.066 1.00 98.69 92 PHE A CA 1
ATOM 711 C C . PHE A 1 92 ? -0.632 17.379 -2.959 1.00 98.69 92 PHE A C 1
ATOM 713 O O . PHE A 1 92 ? 0.186 17.070 -3.818 1.00 98.69 92 PHE A O 1
ATOM 720 N N . GLU A 1 93 ? -0.295 18.084 -1.884 1.00 98.62 93 GLU A N 1
ATOM 721 C CA . GLU A 1 93 ? 1.076 18.488 -1.577 1.00 98.62 93 GLU A CA 1
ATOM 722 C C . GLU A 1 93 ? 1.455 17.961 -0.186 1.00 98.62 93 GLU A C 1
ATOM 724 O O . GLU A 1 93 ? 0.908 18.429 0.817 1.00 98.62 93 GLU A O 1
ATOM 729 N N . PRO A 1 94 ? 2.341 16.952 -0.094 1.00 98.25 94 PRO A N 1
ATOM 730 C CA . PRO A 1 94 ? 2.851 16.478 1.185 1.00 98.25 94 PRO A CA 1
ATOM 731 C C . PRO A 1 94 ? 3.612 17.576 1.931 1.00 98.25 94 PRO A C 1
ATOM 733 O O . PRO A 1 94 ? 4.436 18.281 1.355 1.00 98.25 94 PRO A O 1
ATOM 736 N N . THR A 1 95 ? 3.411 17.670 3.241 1.00 98.12 95 THR A N 1
ATOM 737 C CA . THR A 1 95 ? 4.188 18.563 4.123 1.00 98.12 95 THR A CA 1
ATOM 738 C C . THR A 1 95 ? 5.464 17.915 4.673 1.00 98.12 95 THR A C 1
ATOM 740 O O . THR A 1 95 ? 6.311 18.594 5.247 1.00 98.12 95 THR A O 1
ATOM 743 N N . ALA A 1 96 ? 5.624 16.601 4.501 1.00 96.38 96 ALA A N 1
ATOM 744 C CA . ALA A 1 96 ? 6.755 15.814 4.988 1.00 96.38 96 ALA A CA 1
ATOM 745 C C . ALA A 1 96 ? 6.943 14.553 4.124 1.00 96.38 96 ALA A C 1
ATOM 747 O O . ALA A 1 96 ? 6.092 14.239 3.296 1.00 96.38 96 ALA A O 1
ATOM 748 N N . SER A 1 97 ? 8.017 13.792 4.367 1.00 95.94 97 SER A N 1
ATOM 749 C CA . SER A 1 97 ? 8.351 12.558 3.630 1.00 95.94 97 SER A CA 1
ATOM 750 C C . SER A 1 97 ? 8.627 12.808 2.133 1.00 95.94 97 SER A C 1
ATOM 752 O O . SER A 1 97 ? 9.121 13.869 1.739 1.00 95.94 97 SER A O 1
ATOM 754 N N . LYS A 1 98 ? 8.379 11.803 1.288 1.00 97.44 98 LYS A N 1
ATOM 755 C CA . LYS A 1 98 ? 8.569 11.854 -0.163 1.00 97.44 98 LYS A CA 1
ATOM 756 C C . LYS A 1 98 ? 7.737 12.975 -0.786 1.00 97.44 98 LYS A C 1
ATOM 758 O O . LYS A 1 98 ? 6.538 13.083 -0.544 1.00 97.44 98 LYS A O 1
ATOM 763 N N . HIS A 1 99 ? 8.399 13.762 -1.638 1.00 98.38 99 HIS A N 1
ATOM 764 C CA . HIS A 1 99 ? 7.825 14.900 -2.369 1.00 98.38 99 HIS A CA 1
ATOM 765 C C . HIS A 1 99 ? 7.285 16.035 -1.484 1.00 98.38 99 HIS A C 1
ATOM 767 O O . HIS A 1 99 ? 6.404 16.770 -1.918 1.00 98.38 99 HIS A O 1
ATOM 773 N N . ALA A 1 100 ? 7.835 16.220 -0.277 1.00 98.44 100 ALA A N 1
ATOM 774 C CA . ALA A 1 100 ? 7.487 17.354 0.579 1.00 98.44 100 ALA A CA 1
ATOM 775 C C . ALA A 1 100 ? 7.614 18.704 -0.160 1.00 98.44 100 ALA A C 1
ATOM 777 O O . ALA A 1 100 ? 8.639 18.970 -0.796 1.00 98.44 100 ALA A O 1
ATOM 778 N N . GLY A 1 101 ? 6.569 19.534 -0.085 1.00 98.56 101 GLY A N 1
ATOM 779 C CA . GLY A 1 101 ? 6.488 20.841 -0.749 1.00 98.56 101 GLY A CA 1
ATOM 780 C C . GLY A 1 101 ? 6.363 20.781 -2.276 1.00 98.56 101 GLY A C 1
ATOM 781 O O . GLY A 1 101 ? 6.605 21.781 -2.949 1.00 98.56 101 GLY A O 1
ATOM 782 N N . LYS A 1 102 ? 6.049 19.610 -2.849 1.00 98.69 102 LYS A N 1
ATOM 783 C CA . LYS A 1 102 ? 5.798 19.445 -4.286 1.00 98.69 102 LYS A CA 1
ATOM 784 C C . LYS A 1 102 ? 4.369 18.982 -4.526 1.00 98.69 102 LYS A C 1
ATOM 786 O O . LYS A 1 102 ? 3.923 17.989 -3.949 1.00 98.69 102 LYS A O 1
ATOM 791 N N . THR A 1 103 ? 3.688 19.641 -5.457 1.00 98.69 103 THR A N 1
ATOM 792 C CA . THR A 1 103 ? 2.387 19.189 -5.952 1.00 98.69 103 THR A CA 1
ATOM 793 C C . THR A 1 103 ? 2.524 17.808 -6.596 1.00 98.69 103 THR A C 1
ATOM 795 O O . THR A 1 103 ? 3.277 17.621 -7.551 1.00 98.69 103 THR A O 1
ATOM 798 N N . CYS A 1 104 ? 1.794 16.838 -6.059 1.00 98.81 104 CYS A N 1
ATOM 799 C CA . CYS A 1 104 ? 1.674 15.480 -6.562 1.00 98.81 104 CYS A CA 1
ATOM 800 C C . CYS A 1 104 ? 0.293 15.291 -7.187 1.00 98.81 104 CYS A C 1
ATOM 802 O O . CYS A 1 104 ? -0.713 15.717 -6.620 1.00 98.81 104 CYS A O 1
ATOM 804 N N . SER A 1 105 ? 0.248 14.602 -8.323 1.00 98.81 105 SER A N 1
ATOM 805 C CA . SER A 1 105 ? -0.983 14.052 -8.889 1.00 98.81 105 SER A CA 1
ATOM 806 C C . SER A 1 105 ? -0.974 12.535 -8.707 1.00 98.81 105 SER A C 1
ATOM 808 O O . SER A 1 105 ? 0.089 11.914 -8.595 1.00 98.81 105 SER A O 1
ATOM 810 N N . GLY A 1 106 ? -2.149 11.928 -8.590 1.00 98.81 106 GLY A N 1
ATOM 811 C CA . GLY A 1 106 ? -2.271 10.502 -8.322 1.00 98.81 106 GLY A CA 1
ATOM 812 C C . GLY A 1 106 ? -3.698 10.088 -8.000 1.00 98.81 106 GLY A C 1
ATOM 813 O O . GLY A 1 106 ? -4.650 10.656 -8.534 1.00 98.81 106 GLY A O 1
ATOM 814 N N . VAL A 1 107 ? -3.849 9.095 -7.126 1.00 98.94 107 VAL A N 1
ATOM 815 C CA . VAL A 1 107 ? -5.147 8.501 -6.783 1.00 98.94 107 VAL A CA 1
ATOM 816 C C . VAL A 1 107 ? -5.361 8.383 -5.280 1.00 98.94 107 VAL A C 1
ATOM 818 O O . VAL A 1 107 ? -4.442 8.066 -4.529 1.00 98.94 107 VAL A O 1
ATOM 821 N N . GLN A 1 108 ? -6.603 8.599 -4.852 1.00 98.88 108 GLN A N 1
ATOM 822 C CA . GLN A 1 108 ? -7.119 8.158 -3.562 1.00 98.88 108 GLN A CA 1
ATOM 823 C C . GLN A 1 108 ? -7.820 6.808 -3.729 1.00 98.88 108 GLN A C 1
ATOM 825 O O . GLN A 1 108 ? -8.624 6.631 -4.651 1.00 98.88 108 GLN A O 1
ATOM 830 N N . LEU A 1 109 ? -7.550 5.876 -2.817 1.00 98.69 109 LEU A N 1
ATOM 831 C CA . LEU A 1 109 ? -8.224 4.587 -2.747 1.00 98.69 109 LEU A CA 1
ATOM 832 C C . LEU A 1 109 ? -9.474 4.713 -1.871 1.00 98.69 109 LEU A C 1
ATOM 834 O O . LEU A 1 109 ? -9.391 5.043 -0.690 1.00 98.69 109 LEU A O 1
ATOM 838 N N . HIS A 1 110 ? -10.638 4.404 -2.434 1.00 98.38 110 HIS A N 1
ATOM 839 C CA . HIS A 1 110 ? -11.898 4.319 -1.703 1.00 98.38 110 HIS A CA 1
ATOM 840 C C . HIS A 1 110 ? -12.328 2.858 -1.594 1.00 98.38 110 HIS A C 1
ATOM 842 O O . HIS A 1 110 ? -12.756 2.257 -2.579 1.00 98.38 110 HIS A O 1
ATOM 848 N N . VAL A 1 111 ? -12.241 2.288 -0.391 1.00 97.75 111 VAL A N 1
ATOM 849 C CA . VAL A 1 111 ? -12.751 0.937 -0.116 1.00 97.75 111 VAL A CA 1
ATOM 850 C C . VAL A 1 111 ? -14.278 0.988 -0.063 1.00 97.75 111 VAL A C 1
ATOM 852 O O . VAL A 1 111 ? -14.854 1.593 0.838 1.00 97.75 111 VAL A O 1
ATOM 855 N N . THR A 1 112 ? -14.935 0.362 -1.037 1.00 97.00 112 THR A N 1
ATOM 856 C CA . THR A 1 112 ? -16.400 0.343 -1.183 1.00 97.00 112 THR A CA 1
ATOM 857 C C . THR A 1 112 ? -17.033 -0.892 -0.551 1.00 97.00 112 THR A C 1
ATOM 859 O O . THR A 1 112 ? -18.176 -0.830 -0.101 1.00 97.00 112 THR A O 1
ATOM 862 N N . GLN A 1 113 ? -16.302 -2.011 -0.489 1.00 95.00 113 GLN A N 1
ATOM 863 C CA . GLN A 1 113 ? -16.759 -3.257 0.131 1.00 95.00 113 GLN A CA 1
ATOM 864 C C . GLN A 1 113 ? -15.600 -3.960 0.835 1.00 95.00 113 GLN A C 1
ATOM 866 O O . GLN A 1 113 ? -14.805 -4.666 0.224 1.00 95.00 113 GLN A O 1
ATOM 871 N N . ALA A 1 114 ? -15.536 -3.794 2.153 1.00 90.62 114 ALA A N 1
ATOM 872 C CA . ALA A 1 114 ? -14.445 -4.292 2.986 1.00 90.62 114 ALA A CA 1
ATOM 873 C C . ALA A 1 114 ? -14.155 -5.792 2.841 1.00 90.62 114 ALA A C 1
ATOM 875 O O . ALA A 1 114 ? -13.000 -6.189 2.816 1.00 90.62 114 ALA A O 1
ATOM 876 N N . GLN A 1 115 ? -15.208 -6.609 2.762 1.00 91.25 115 GLN A N 1
ATOM 877 C CA . GLN A 1 115 ? -15.097 -8.071 2.739 1.00 91.25 115 GLN A CA 1
ATOM 878 C C . GLN A 1 115 ? -14.598 -8.612 1.393 1.00 91.25 115 GLN A C 1
ATOM 880 O O . GLN A 1 115 ? -14.106 -9.731 1.329 1.00 91.25 115 GLN A O 1
ATOM 885 N N . ALA A 1 116 ? -14.733 -7.826 0.322 1.00 95.19 116 ALA A N 1
ATOM 886 C CA . ALA A 1 116 ? -14.291 -8.194 -1.021 1.00 95.19 116 ALA A CA 1
ATOM 887 C C . ALA A 1 116 ? -12.951 -7.539 -1.401 1.00 95.19 116 ALA A C 1
ATOM 889 O O . ALA A 1 116 ? -12.406 -7.826 -2.464 1.00 95.19 116 ALA A O 1
ATOM 890 N N . PHE A 1 117 ? -12.437 -6.635 -0.563 1.00 97.19 117 PHE A N 1
ATOM 891 C CA . PHE A 1 117 ? -11.248 -5.849 -0.855 1.00 97.19 117 PHE A CA 1
ATOM 892 C C . PHE A 1 117 ? -9.965 -6.642 -0.589 1.00 97.19 117 PHE A C 1
ATOM 894 O O . PHE A 1 117 ? -9.724 -7.096 0.529 1.00 97.19 117 PHE A O 1
ATOM 901 N N . SER A 1 118 ? -9.117 -6.751 -1.613 1.00 97.50 118 SER A N 1
ATOM 902 C CA . SER A 1 118 ? -7.792 -7.378 -1.551 1.00 97.50 118 SER A CA 1
ATOM 903 C C . SER A 1 118 ? -6.708 -6.285 -1.530 1.00 97.50 118 SER A C 1
ATOM 905 O O . SER A 1 118 ? -6.342 -5.769 -2.593 1.00 97.50 118 SER A O 1
ATOM 907 N N . PRO A 1 119 ? -6.206 -5.861 -0.350 1.00 97.94 119 PRO A N 1
ATOM 908 C CA . PRO A 1 119 ? -5.328 -4.692 -0.245 1.00 97.94 119 PRO A CA 1
ATOM 909 C C . PRO A 1 119 ? -3.977 -4.889 -0.938 1.00 97.94 119 PRO A C 1
ATOM 911 O O . PRO A 1 119 ? -3.519 -3.994 -1.646 1.00 97.94 119 PRO A O 1
ATOM 914 N N . VAL A 1 120 ? -3.347 -6.056 -0.769 1.00 98.19 120 VAL A N 1
ATOM 915 C CA . VAL A 1 120 ? -2.018 -6.338 -1.339 1.00 98.19 120 VAL A CA 1
ATOM 916 C C . VAL A 1 120 ? -2.082 -6.390 -2.863 1.00 98.19 120 VAL A C 1
ATOM 918 O O . VAL A 1 120 ? -1.324 -5.693 -3.527 1.00 98.19 120 VAL A O 1
ATOM 921 N N . GLU A 1 121 ? -3.023 -7.149 -3.422 1.00 98.44 121 GLU A N 1
ATOM 922 C CA . GLU A 1 121 ? -3.250 -7.232 -4.871 1.00 98.44 121 GLU A CA 1
ATOM 923 C C . GLU A 1 121 ? -3.558 -5.859 -5.477 1.00 98.44 121 GLU A C 1
ATOM 925 O O . GLU A 1 121 ? -2.966 -5.470 -6.482 1.00 98.44 121 GLU A O 1
ATOM 930 N N . THR A 1 122 ? -4.414 -5.078 -4.810 1.00 98.75 122 THR A N 1
ATOM 931 C CA . THR A 1 122 ? -4.720 -3.702 -5.215 1.00 98.75 122 THR A CA 1
ATOM 932 C C . THR A 1 122 ? -3.463 -2.835 -5.278 1.00 98.75 122 THR A C 1
ATOM 934 O O . THR A 1 122 ? -3.266 -2.098 -6.245 1.00 98.75 122 THR A O 1
ATOM 937 N N . ALA A 1 123 ? -2.593 -2.920 -4.271 1.00 98.69 123 ALA A N 1
ATOM 938 C CA . ALA A 1 123 ? -1.353 -2.157 -4.251 1.00 98.69 123 ALA A CA 1
ATOM 939 C C . ALA A 1 123 ? -0.362 -2.615 -5.331 1.00 98.69 123 ALA A C 1
ATOM 941 O O . ALA A 1 123 ? 0.309 -1.772 -5.921 1.00 98.69 123 ALA A O 1
ATOM 942 N N . LEU A 1 124 ? -0.294 -3.914 -5.643 1.00 98.81 124 LEU A N 1
ATOM 943 C CA . LEU A 1 124 ? 0.530 -4.412 -6.748 1.00 98.81 124 LEU A CA 1
ATOM 944 C C . LEU A 1 124 ? 0.047 -3.881 -8.102 1.00 98.81 124 LEU A C 1
ATOM 946 O O . LEU A 1 124 ? 0.867 -3.400 -8.883 1.00 98.81 124 LEU A O 1
ATOM 950 N N . HIS A 1 125 ? -1.266 -3.894 -8.357 1.00 98.88 125 HIS A N 1
ATOM 951 C CA . HIS A 1 125 ? -1.860 -3.293 -9.561 1.00 98.88 125 HIS A CA 1
ATOM 952 C C . HIS A 1 125 ? -1.591 -1.788 -9.641 1.00 98.88 125 HIS A C 1
ATOM 954 O O . HIS A 1 125 ? -1.212 -1.282 -10.696 1.00 98.88 125 HIS A O 1
ATOM 960 N N . LEU A 1 126 ? -1.704 -1.072 -8.519 1.00 98.88 126 LEU A N 1
ATOM 961 C CA . LEU A 1 126 ? -1.358 0.348 -8.425 1.00 98.88 126 LEU A CA 1
ATOM 962 C C . LEU A 1 126 ? 0.115 0.612 -8.763 1.00 98.88 126 LEU A C 1
ATOM 964 O O . LEU A 1 126 ? 0.414 1.495 -9.565 1.00 98.88 126 LEU A O 1
ATOM 968 N N . ILE A 1 127 ? 1.037 -0.166 -8.196 1.00 98.88 127 ILE A N 1
ATOM 969 C CA . ILE A 1 127 ? 2.474 -0.039 -8.467 1.00 98.88 127 ILE A CA 1
ATOM 970 C C . ILE A 1 127 ? 2.780 -0.350 -9.933 1.00 98.88 127 ILE A C 1
ATOM 972 O O . ILE A 1 127 ? 3.497 0.419 -10.573 1.00 98.88 127 ILE A O 1
ATOM 976 N N . ALA A 1 128 ? 2.211 -1.428 -10.478 1.00 98.81 128 ALA A N 1
ATOM 977 C CA . ALA A 1 128 ? 2.368 -1.800 -11.880 1.00 98.81 128 ALA A CA 1
ATOM 978 C C . ALA A 1 128 ? 1.851 -0.699 -12.819 1.00 98.81 128 ALA A C 1
ATOM 980 O O . ALA A 1 128 ? 2.530 -0.345 -13.782 1.00 98.81 128 ALA A O 1
ATOM 981 N N . ALA A 1 129 ? 0.696 -0.099 -12.514 1.00 98.81 129 ALA A N 1
ATOM 982 C CA . ALA A 1 129 ? 0.132 0.996 -13.297 1.00 98.81 129 ALA A CA 1
ATOM 983 C C . ALA A 1 129 ? 0.999 2.267 -13.238 1.00 98.81 129 ALA A C 1
ATOM 985 O O . ALA A 1 129 ? 1.234 2.891 -14.273 1.00 98.81 129 ALA A O 1
ATOM 986 N N . CYS A 1 130 ? 1.524 2.633 -12.063 1.00 98.75 130 CYS A N 1
ATOM 987 C CA . CYS A 1 130 ? 2.454 3.758 -11.917 1.00 98.75 130 CYS A CA 1
ATOM 988 C C . CYS A 1 130 ? 3.768 3.526 -12.681 1.00 98.75 130 CYS A C 1
ATOM 990 O O . CYS A 1 130 ? 4.241 4.428 -13.374 1.00 98.75 130 CYS A O 1
ATOM 992 N N . LEU A 1 131 ? 4.338 2.319 -12.579 1.00 98.56 131 LEU A N 1
ATOM 993 C CA . LEU A 1 131 ? 5.528 1.909 -13.328 1.00 98.56 131 LEU A CA 1
ATOM 994 C C . LEU A 1 131 ? 5.284 2.000 -14.839 1.00 98.56 131 LEU A C 1
ATOM 996 O O . LEU A 1 131 ? 6.096 2.585 -15.550 1.00 98.56 131 LEU A O 1
ATOM 1000 N N . ALA A 1 132 ? 4.160 1.470 -15.327 1.00 98.25 132 ALA A N 1
ATOM 1001 C CA . ALA A 1 132 ? 3.812 1.486 -16.746 1.00 98.25 132 ALA A CA 1
ATOM 1002 C C . ALA A 1 132 ? 3.529 2.900 -17.281 1.00 98.25 132 ALA A C 1
ATOM 1004 O O . ALA A 1 132 ? 3.829 3.187 -18.439 1.00 98.25 132 ALA A O 1
ATOM 1005 N N . GLN A 1 133 ? 2.964 3.792 -16.458 1.00 98.06 133 GLN A N 1
ATOM 1006 C CA . GLN A 1 133 ? 2.664 5.164 -16.870 1.00 98.06 133 GLN A CA 1
ATOM 1007 C C . GLN A 1 133 ? 3.940 5.987 -17.106 1.00 98.06 133 GLN A C 1
ATOM 1009 O O . GLN A 1 133 ? 3.966 6.800 -18.032 1.00 98.06 133 GLN A O 1
ATOM 1014 N N . ASN A 1 134 ? 4.987 5.788 -16.295 1.00 97.38 134 ASN A N 1
ATOM 1015 C CA . ASN A 1 134 ? 6.267 6.474 -16.476 1.00 97.38 134 ASN A CA 1
ATOM 1016 C C . ASN A 1 134 ? 7.473 5.614 -16.032 1.00 97.38 134 ASN A C 1
ATOM 1018 O O . ASN A 1 134 ? 8.013 5.817 -14.938 1.00 97.38 134 ASN A O 1
ATOM 1022 N N . PRO A 1 135 ? 7.947 4.684 -16.885 1.00 97.00 135 PRO A N 1
ATOM 1023 C CA . PRO A 1 135 ? 9.071 3.800 -16.557 1.00 97.00 135 PRO A CA 1
ATOM 1024 C C . PRO A 1 135 ? 10.389 4.552 -16.321 1.00 97.00 135 PRO A C 1
ATOM 1026 O O . PRO A 1 135 ? 11.254 4.109 -15.562 1.00 97.00 135 PRO A O 1
ATOM 1029 N N . GLU A 1 136 ? 10.556 5.712 -16.960 1.00 97.56 136 GLU A N 1
ATOM 1030 C CA . GLU A 1 136 ? 11.766 6.523 -16.835 1.00 97.56 136 GLU A CA 1
ATOM 1031 C C . GLU A 1 136 ? 11.888 7.172 -15.458 1.00 97.56 136 GLU A C 1
ATOM 1033 O O . GLU A 1 136 ? 13.001 7.254 -14.940 1.00 97.56 136 GLU A O 1
ATOM 1038 N N . GLN A 1 137 ? 10.775 7.592 -14.846 1.00 98.12 137 GLN A N 1
ATOM 1039 C CA . GLN A 1 137 ? 10.781 8.231 -13.526 1.00 98.12 137 GLN A CA 1
ATOM 1040 C C . GLN A 1 137 ? 10.472 7.280 -12.372 1.00 98.12 137 GLN A C 1
ATOM 1042 O O . GLN A 1 137 ? 10.935 7.523 -11.256 1.00 98.12 137 GLN A O 1
ATOM 1047 N N . PHE A 1 138 ? 9.725 6.200 -12.598 1.00 98.56 138 PHE A N 1
ATOM 1048 C CA . PHE A 1 138 ? 9.419 5.242 -11.541 1.00 98.56 138 PHE A CA 1
ATOM 1049 C C . PHE A 1 138 ? 10.686 4.522 -11.059 1.00 98.56 138 PHE A C 1
ATOM 1051 O O . PHE A 1 138 ? 11.496 4.042 -11.857 1.00 98.56 138 PHE A O 1
ATOM 1058 N N . ARG A 1 139 ? 10.855 4.400 -9.738 1.00 98.06 139 ARG A N 1
ATOM 1059 C CA . ARG A 1 139 ? 11.943 3.627 -9.126 1.00 98.06 139 ARG A CA 1
ATOM 1060 C C . ARG A 1 139 ? 11.446 2.875 -7.895 1.00 98.06 139 ARG A C 1
ATOM 1062 O O . ARG A 1 139 ? 10.802 3.459 -7.023 1.00 98.06 139 ARG A O 1
ATOM 1069 N N . PHE A 1 140 ? 11.839 1.608 -7.784 1.00 98.25 140 PHE A N 1
ATOM 1070 C CA . PHE A 1 140 ? 11.960 0.967 -6.476 1.00 98.25 140 PHE A CA 1
ATOM 1071 C C . PHE A 1 140 ? 13.181 1.553 -5.766 1.00 98.25 140 PHE A C 1
ATOM 1073 O O . PHE A 1 140 ? 14.223 1.744 -6.394 1.00 98.25 140 PHE A O 1
ATOM 1080 N N . LEU A 1 141 ? 13.054 1.860 -4.478 1.00 97.19 141 LEU A N 1
ATOM 1081 C CA . LEU A 1 141 ? 14.179 2.348 -3.687 1.00 97.19 141 LEU A CA 1
ATOM 1082 C C . LEU A 1 141 ? 15.162 1.200 -3.438 1.00 97.19 141 LEU A C 1
ATOM 1084 O O . LEU A 1 141 ? 14.752 0.081 -3.144 1.00 97.19 141 LEU A O 1
ATOM 1088 N N . GLU A 1 142 ? 16.459 1.473 -3.553 1.00 94.88 142 GLU A N 1
ATOM 1089 C CA . GLU A 1 142 ? 17.511 0.449 -3.428 1.00 94.88 142 GLU A CA 1
ATOM 1090 C 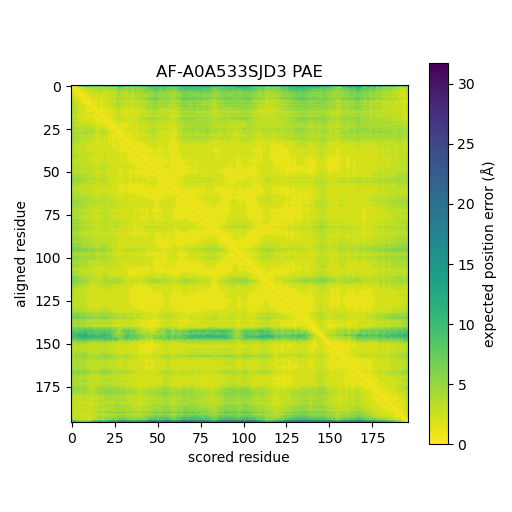C . GLU A 1 142 ? 17.764 0.015 -1.974 1.00 94.88 142 GLU A C 1
ATOM 1092 O O . GLU A 1 142 ? 18.346 -1.043 -1.718 1.00 94.88 142 GLU A O 1
ATOM 1097 N N . THR A 1 143 ? 17.308 0.825 -1.019 1.00 93.25 143 THR A N 1
ATOM 1098 C CA . THR A 1 143 ? 17.487 0.631 0.419 1.00 93.25 143 THR A CA 1
ATOM 1099 C C . THR A 1 143 ? 16.176 0.835 1.176 1.00 93.25 143 THR A C 1
ATOM 1101 O O . THR A 1 143 ? 15.156 1.277 0.642 1.00 93.25 143 THR A O 1
ATOM 1104 N N . SER A 1 144 ? 16.208 0.468 2.446 1.00 91.56 144 SER A N 1
ATOM 1105 C CA . SER A 1 144 ? 15.258 0.816 3.488 1.00 91.56 144 SER A CA 1
ATOM 1106 C C . SER A 1 144 ? 15.885 1.807 4.468 1.00 91.56 144 SER A C 1
ATOM 1108 O O . SER A 1 144 ? 17.067 2.144 4.366 1.00 91.56 144 SER A O 1
ATOM 1110 N N . TRP A 1 145 ? 15.108 2.245 5.459 1.00 84.06 145 TRP A N 1
ATOM 1111 C CA . TRP A 1 145 ? 15.646 3.017 6.583 1.00 84.06 145 TRP A CA 1
ATOM 1112 C C . TRP A 1 145 ? 16.695 2.235 7.401 1.00 84.06 145 TRP A C 1
ATOM 1114 O O . TRP A 1 145 ? 17.485 2.850 8.110 1.00 84.06 145 TRP A O 1
ATOM 1124 N N . GLU A 1 146 ? 16.728 0.902 7.284 1.00 85.69 146 GLU A N 1
ATOM 1125 C CA . GLU A 1 146 ? 17.706 -0.007 7.904 1.00 85.69 146 GLU A CA 1
ATOM 1126 C C . GLU A 1 146 ? 18.895 -0.348 6.981 1.00 85.69 146 GLU A C 1
ATOM 1128 O O . GLU A 1 146 ? 19.778 -1.115 7.361 1.00 85.69 146 GLU A O 1
ATOM 1133 N N . GLY A 1 147 ? 18.964 0.227 5.774 1.00 91.06 147 GLY A N 1
ATOM 1134 C CA . GLY A 1 147 ? 19.986 -0.099 4.777 1.00 91.06 147 GLY A CA 1
ATOM 1135 C C . GLY A 1 147 ? 19.485 -1.130 3.768 1.00 91.06 147 GLY A C 1
ATOM 1136 O O . GLY A 1 147 ? 18.424 -0.945 3.183 1.00 91.06 147 GLY A O 1
ATOM 1137 N N . HIS A 1 148 ? 20.237 -2.197 3.510 1.00 89.75 148 HIS A N 1
ATOM 1138 C CA . HIS A 1 148 ? 19.816 -3.254 2.580 1.00 89.75 148 HIS A CA 1
ATOM 1139 C C . HIS A 1 148 ? 19.167 -4.433 3.318 1.00 89.75 148 HIS A C 1
ATOM 1141 O O . HIS A 1 148 ? 19.555 -4.713 4.453 1.00 89.75 148 HIS A O 1
ATOM 1147 N N . PRO A 1 149 ? 18.252 -5.182 2.671 1.00 92.81 149 PRO A N 1
ATOM 1148 C CA . PRO A 1 149 ? 17.777 -5.055 1.280 1.00 92.81 149 PRO A CA 1
ATOM 1149 C C . PRO A 1 149 ? 16.778 -3.890 1.050 1.00 92.81 149 PRO A C 1
ATOM 1151 O O . PRO A 1 149 ? 16.416 -3.204 2.009 1.00 92.81 149 PRO A O 1
ATOM 1154 N N . PRO A 1 150 ? 16.351 -3.627 -0.210 1.00 96.44 150 PRO A N 1
ATOM 1155 C CA . PRO A 1 150 ? 15.275 -2.685 -0.531 1.00 96.44 150 PRO A CA 1
ATOM 1156 C C . PRO A 1 150 ? 14.064 -2.806 0.394 1.00 96.44 150 PRO A C 1
ATOM 1158 O O . PRO A 1 150 ? 13.624 -3.916 0.700 1.00 96.44 150 PRO A O 1
ATOM 1161 N N . HIS A 1 151 ? 13.465 -1.676 0.778 1.00 96.69 151 HIS A N 1
ATOM 1162 C CA . HIS A 1 151 ? 12.322 -1.702 1.694 1.00 96.69 151 HIS A CA 1
ATOM 1163 C C . HIS A 1 151 ? 11.124 -2.493 1.148 1.00 96.69 151 HIS A C 1
ATOM 1165 O O . HIS A 1 151 ? 10.467 -3.206 1.900 1.00 96.69 151 HIS A O 1
ATOM 1171 N N . PHE A 1 152 ? 10.882 -2.429 -0.166 1.00 98.06 152 PHE A N 1
ATOM 1172 C CA . PHE A 1 152 ? 9.836 -3.227 -0.808 1.00 98.06 152 PHE A CA 1
ATOM 1173 C C . PHE A 1 152 ? 10.040 -4.731 -0.564 1.00 98.06 152 PHE A C 1
ATOM 1175 O O . PHE A 1 152 ? 9.093 -5.427 -0.209 1.00 98.06 152 PHE A O 1
ATOM 1182 N N . ASP A 1 153 ? 11.279 -5.215 -0.704 1.00 97.62 153 ASP A N 1
ATOM 1183 C CA . ASP A 1 153 ? 11.622 -6.635 -0.565 1.00 97.62 153 ASP A CA 1
ATOM 1184 C C . ASP A 1 153 ? 11.445 -7.101 0.889 1.00 97.62 153 ASP A C 1
ATOM 1186 O O . ASP A 1 153 ? 10.974 -8.212 1.130 1.00 97.62 153 ASP A O 1
ATOM 1190 N N . LEU A 1 154 ? 11.768 -6.235 1.859 1.00 96.31 154 LEU A N 1
ATOM 1191 C CA . LEU A 1 154 ? 11.508 -6.479 3.282 1.00 96.31 154 LEU A CA 1
ATOM 1192 C C . LEU A 1 154 ? 10.010 -6.552 3.583 1.00 96.31 154 LEU A C 1
ATOM 1194 O O . LEU A 1 154 ? 9.568 -7.474 4.263 1.00 96.31 154 LEU A O 1
ATOM 1198 N N . ALA A 1 155 ? 9.234 -5.597 3.067 1.00 96.44 155 ALA A N 1
ATOM 1199 C CA . ALA A 1 155 ? 7.807 -5.491 3.346 1.00 96.44 155 ALA A CA 1
ATOM 1200 C C . ALA A 1 155 ? 6.999 -6.637 2.713 1.00 96.44 155 ALA A C 1
ATOM 1202 O O . ALA A 1 155 ? 6.117 -7.196 3.361 1.00 96.44 155 ALA A O 1
ATOM 1203 N N . ILE A 1 156 ? 7.319 -7.024 1.472 1.00 96.69 156 ILE A N 1
ATOM 1204 C CA . ILE A 1 156 ? 6.645 -8.133 0.775 1.00 96.69 156 ILE A CA 1
ATOM 1205 C C . ILE A 1 156 ? 7.209 -9.514 1.157 1.00 96.69 156 ILE A C 1
ATOM 1207 O O . ILE A 1 156 ? 6.592 -10.543 0.885 1.00 96.69 156 ILE A O 1
ATOM 1211 N N . GLY A 1 157 ? 8.388 -9.547 1.787 1.00 95.69 157 GLY A N 1
ATOM 1212 C CA . GLY A 1 157 ? 9.035 -10.750 2.312 1.00 95.69 157 GLY A CA 1
ATOM 1213 C C . GLY A 1 157 ? 9.989 -11.466 1.349 1.00 95.69 157 GLY A C 1
ATOM 1214 O O . GLY A 1 157 ? 10.503 -12.527 1.700 1.00 95.69 157 GLY A O 1
ATOM 1215 N N . ASN A 1 158 ? 10.230 -10.942 0.141 1.00 93.94 158 ASN A N 1
ATOM 1216 C CA . ASN A 1 158 ? 11.247 -11.440 -0.794 1.00 93.94 158 ASN A CA 1
ATOM 1217 C C . ASN A 1 158 ? 11.532 -10.439 -1.934 1.00 93.94 158 ASN A C 1
ATOM 1219 O O . ASN A 1 158 ? 10.750 -9.533 -2.198 1.00 93.94 158 ASN A O 1
ATOM 1223 N N . ALA A 1 159 ? 12.626 -10.659 -2.671 1.00 96.81 159 ALA A N 1
ATOM 1224 C CA . ALA A 1 159 ? 12.975 -9.857 -3.849 1.00 96.81 159 ALA A CA 1
ATOM 1225 C C . ALA A 1 159 ? 12.223 -10.246 -5.137 1.00 96.81 159 ALA A C 1
ATOM 1227 O O . ALA A 1 159 ? 12.233 -9.487 -6.108 1.00 96.81 159 ALA A O 1
ATOM 1228 N N . LEU A 1 160 ? 11.587 -11.424 -5.172 1.00 97.38 160 LEU A N 1
ATOM 1229 C CA . LEU A 1 160 ? 10.982 -11.983 -6.383 1.00 97.38 160 LEU A CA 1
ATOM 1230 C C . LEU A 1 160 ? 9.834 -11.107 -6.892 1.00 97.38 160 LEU A C 1
ATOM 1232 O O . LEU A 1 160 ? 9.783 -10.815 -8.082 1.00 97.38 160 LEU A O 1
ATOM 1236 N N . VAL A 1 161 ? 8.961 -10.626 -6.004 1.00 97.56 161 VAL A N 1
ATOM 1237 C CA . VAL A 1 161 ? 7.794 -9.816 -6.404 1.00 97.56 161 VAL A CA 1
ATOM 1238 C C . VAL A 1 161 ? 8.222 -8.511 -7.077 1.00 97.56 161 VAL A C 1
ATOM 1240 O O . VAL A 1 161 ? 7.688 -8.144 -8.122 1.00 97.56 161 VAL A O 1
ATOM 1243 N N . ARG A 1 162 ? 9.240 -7.831 -6.536 1.00 97.81 162 ARG A N 1
ATOM 1244 C CA . ARG A 1 162 ? 9.802 -6.623 -7.154 1.00 97.81 162 ARG A CA 1
ATOM 1245 C C . ARG A 1 162 ? 10.375 -6.912 -8.539 1.00 97.81 162 ARG A C 1
ATOM 1247 O O . ARG A 1 162 ? 10.151 -6.140 -9.466 1.00 97.81 162 ARG A O 1
ATOM 1254 N N . GLN A 1 163 ? 11.121 -8.010 -8.674 1.00 97.81 163 GLN A N 1
ATOM 1255 C CA . GLN A 1 163 ? 11.709 -8.433 -9.947 1.00 97.81 163 GLN A CA 1
ATOM 1256 C C . GLN A 1 163 ? 10.631 -8.776 -10.982 1.00 97.81 163 GLN A C 1
ATOM 1258 O O . GLN A 1 163 ? 10.754 -8.375 -12.135 1.00 97.81 163 GLN A O 1
ATOM 1263 N N . GLN A 1 164 ? 9.560 -9.457 -10.570 1.00 98.25 164 GLN A N 1
ATOM 1264 C CA . GLN A 1 164 ? 8.416 -9.794 -11.421 1.00 98.25 164 GLN A CA 1
ATOM 1265 C C . GLN A 1 164 ? 7.687 -8.540 -11.912 1.00 98.25 164 GLN A C 1
ATOM 1267 O O . GLN A 1 164 ? 7.465 -8.406 -13.114 1.00 98.25 164 GLN A O 1
ATOM 1272 N N . LEU A 1 165 ? 7.391 -7.591 -11.016 1.00 97.94 165 LEU A N 1
ATOM 1273 C CA . LEU A 1 165 ? 6.792 -6.305 -11.388 1.00 97.94 165 LEU A CA 1
ATOM 1274 C C . LEU A 1 165 ? 7.686 -5.521 -12.356 1.00 97.94 165 LEU A C 1
ATOM 1276 O O . LEU A 1 165 ? 7.216 -5.052 -13.388 1.00 97.94 165 LEU A O 1
ATOM 1280 N N . ALA A 1 166 ? 8.982 -5.408 -12.052 1.00 96.69 166 ALA A N 1
ATOM 1281 C CA . ALA A 1 166 ? 9.941 -4.718 -12.913 1.00 96.69 166 ALA A CA 1
ATOM 1282 C C . ALA A 1 166 ? 10.107 -5.402 -14.283 1.00 96.69 166 ALA A C 1
ATOM 1284 O O . ALA A 1 166 ? 10.369 -4.729 -15.277 1.00 96.69 166 ALA A O 1
ATOM 1285 N N . GLY A 1 167 ? 9.937 -6.725 -14.337 1.00 97.06 167 GLY A N 1
ATOM 1286 C CA . GLY A 1 167 ? 9.931 -7.521 -15.564 1.00 97.06 167 GLY A CA 1
ATOM 1287 C C . GLY A 1 167 ? 8.606 -7.503 -16.331 1.00 97.06 167 GLY A C 1
ATOM 1288 O O . GLY A 1 167 ? 8.521 -8.139 -17.378 1.00 97.06 167 GLY A O 1
ATOM 1289 N N . GLY A 1 168 ? 7.580 -6.802 -15.835 1.00 96.88 168 GLY A N 1
ATOM 1290 C CA . GLY A 1 168 ? 6.276 -6.690 -16.493 1.00 96.88 168 GLY A CA 1
ATOM 1291 C C . GLY A 1 168 ? 5.381 -7.925 -16.359 1.00 96.88 168 GLY A C 1
ATOM 1292 O O . GLY A 1 168 ? 4.456 -8.085 -17.152 1.00 96.88 168 GLY A O 1
ATOM 1293 N N . MET A 1 169 ? 5.638 -8.803 -15.384 1.00 97.88 169 MET A N 1
ATOM 1294 C CA . MET A 1 169 ? 4.751 -9.935 -15.106 1.00 97.88 169 MET A CA 1
ATOM 1295 C C . MET A 1 169 ? 3.359 -9.425 -14.691 1.00 97.88 169 MET A C 1
ATOM 1297 O O . MET A 1 169 ? 3.280 -8.545 -13.826 1.00 97.88 169 MET A O 1
ATOM 1301 N N . PRO A 1 170 ? 2.262 -9.969 -15.255 1.00 98.12 170 PRO A N 1
ATOM 1302 C CA . PRO A 1 170 ? 0.914 -9.612 -14.831 1.00 98.12 170 PRO A CA 1
ATOM 1303 C C . PRO A 1 170 ? 0.711 -9.865 -13.334 1.00 98.12 170 PRO A C 1
ATOM 1305 O O . PRO A 1 170 ? 1.069 -10.924 -12.817 1.00 98.12 170 PRO A O 1
ATOM 1308 N N . VAL A 1 171 ? 0.107 -8.905 -12.632 1.00 98.31 171 VAL A N 1
ATOM 1309 C CA . VAL A 1 171 ? -0.129 -9.002 -11.179 1.00 98.31 171 VAL A CA 1
ATOM 1310 C C . VAL A 1 171 ? -0.964 -10.231 -10.826 1.00 98.31 171 VAL A C 1
ATOM 1312 O O . VAL A 1 171 ? -0.668 -10.906 -9.843 1.00 98.31 171 VAL A O 1
ATOM 1315 N N . ASP A 1 172 ? -1.934 -10.588 -11.666 1.00 97.69 172 ASP A N 1
ATOM 1316 C CA . ASP A 1 172 ? -2.768 -11.772 -11.464 1.00 97.69 172 ASP A CA 1
ATOM 1317 C C . ASP A 1 172 ? -1.935 -13.065 -11.441 1.00 97.69 172 ASP A C 1
ATOM 1319 O O . ASP A 1 172 ? -2.224 -13.964 -10.653 1.00 97.69 172 ASP A O 1
ATOM 1323 N N . GLU A 1 173 ? -0.860 -13.153 -12.235 1.00 97.88 173 GLU A N 1
ATOM 1324 C CA . GLU A 1 173 ? 0.065 -14.295 -12.214 1.00 97.88 173 GLU A CA 1
ATOM 1325 C C . GLU A 1 173 ? 0.912 -14.320 -10.935 1.00 97.88 173 GLU A C 1
ATOM 1327 O O . GLU A 1 173 ? 1.096 -15.384 -10.334 1.00 97.88 173 GLU A O 1
ATOM 1332 N N . ILE A 1 174 ? 1.373 -13.150 -10.472 1.00 97.25 174 ILE A N 1
ATOM 1333 C CA . ILE A 1 174 ? 2.088 -13.010 -9.193 1.00 97.25 174 ILE A CA 1
ATOM 1334 C C . ILE A 1 174 ? 1.190 -13.497 -8.046 1.00 97.25 174 ILE A C 1
ATOM 1336 O O . ILE A 1 174 ? 1.599 -14.338 -7.244 1.00 97.25 174 ILE A O 1
ATOM 1340 N N . CYS A 1 175 ? -0.057 -13.024 -7.993 1.00 96.50 175 CYS A N 1
ATOM 1341 C CA . CYS A 1 175 ? -1.030 -13.401 -6.969 1.00 96.50 175 CYS A CA 1
ATOM 1342 C C . CYS A 1 175 ? -1.473 -14.868 -7.088 1.00 96.50 175 CYS A C 1
ATOM 1344 O O . CYS A 1 175 ? -1.674 -15.542 -6.074 1.00 96.50 175 CYS A O 1
ATOM 1346 N N . GLN A 1 176 ? -1.580 -15.407 -8.306 1.00 96.44 176 GLN A N 1
ATOM 1347 C CA . GLN A 1 176 ? -1.894 -16.817 -8.539 1.00 96.44 176 GLN A CA 1
ATOM 1348 C C . GLN A 1 176 ? -0.861 -17.739 -7.877 1.00 96.44 176 GLN A C 1
ATOM 1350 O O . GLN A 1 176 ? -1.242 -18.748 -7.273 1.00 96.44 176 GLN A O 1
ATOM 1355 N N . ALA A 1 177 ? 0.427 -17.381 -7.926 1.00 94.81 177 ALA A N 1
ATOM 1356 C CA . ALA A 1 177 ? 1.502 -18.151 -7.298 1.00 94.81 177 ALA A CA 1
ATOM 1357 C C . ALA A 1 177 ? 1.363 -18.248 -5.764 1.00 94.81 177 ALA A C 1
ATOM 1359 O O . ALA A 1 177 ? 1.887 -19.179 -5.150 1.00 94.81 177 ALA A O 1
ATOM 1360 N N . TRP A 1 178 ? 0.623 -17.333 -5.132 1.00 95.06 178 TRP A N 1
ATOM 1361 C CA . TRP A 1 178 ? 0.430 -17.311 -3.680 1.00 95.06 178 TRP A CA 1
ATOM 1362 C C . TRP A 1 178 ? -0.712 -18.202 -3.194 1.00 95.06 178 TRP A C 1
ATOM 1364 O O . TRP A 1 178 ? -0.754 -18.528 -2.009 1.00 95.06 178 TRP A O 1
ATOM 1374 N N . ARG A 1 179 ? -1.611 -18.658 -4.079 1.00 93.94 179 ARG A N 1
ATOM 1375 C CA . ARG A 1 179 ? -2.796 -19.443 -3.682 1.00 93.94 179 ARG A CA 1
ATOM 1376 C C . ARG A 1 179 ? -2.438 -20.727 -2.930 1.00 93.94 179 ARG A C 1
ATOM 1378 O O . ARG A 1 179 ? -3.045 -21.031 -1.905 1.00 93.94 179 ARG A O 1
ATOM 1385 N N . ALA A 1 180 ? -1.445 -21.477 -3.410 1.00 95.00 180 ALA A N 1
ATOM 1386 C CA . ALA A 1 180 ? -1.041 -22.732 -2.774 1.00 95.00 180 ALA A CA 1
ATOM 1387 C C . ALA A 1 180 ? -0.339 -22.517 -1.412 1.00 95.00 180 ALA A C 1
ATOM 1389 O O . ALA A 1 180 ? -0.757 -23.155 -0.439 1.00 95.00 180 ALA A O 1
ATOM 1390 N N . PRO A 1 181 ? 0.659 -21.614 -1.286 1.00 95.06 181 PRO A N 1
ATOM 1391 C CA . PRO A 1 181 ? 1.218 -21.238 0.013 1.00 95.06 181 PRO A CA 1
ATOM 1392 C C . PRO A 1 181 ? 0.178 -20.693 0.997 1.00 95.06 181 PRO A C 1
ATOM 1394 O O . PRO A 1 181 ? 0.202 -21.083 2.162 1.00 95.06 181 PRO A O 1
ATOM 1397 N N . LEU A 1 182 ? -0.764 -19.859 0.538 1.00 95.31 182 LEU A N 1
ATOM 1398 C CA . LEU A 1 182 ? -1.832 -19.300 1.371 1.00 95.31 182 LEU A CA 1
ATOM 1399 C C . LEU A 1 182 ? -2.722 -20.404 1.951 1.00 95.31 182 LEU A C 1
ATOM 1401 O O . LEU A 1 182 ? -2.891 -20.469 3.164 1.00 95.31 182 LEU A O 1
ATOM 1405 N N . ALA A 1 183 ? -3.183 -21.345 1.122 1.00 96.25 183 ALA A N 1
ATOM 1406 C CA . ALA A 1 183 ? -3.944 -22.501 1.599 1.00 96.25 183 ALA A CA 1
ATOM 1407 C C . ALA A 1 183 ? -3.129 -23.369 2.582 1.00 96.25 183 ALA A C 1
ATOM 1409 O O . ALA A 1 183 ? -3.675 -23.972 3.507 1.00 96.25 183 ALA A O 1
ATOM 1410 N N . GLY A 1 184 ? -1.808 -23.456 2.386 1.00 97.50 184 GLY A N 1
ATOM 1411 C CA . GLY A 1 184 ? -0.890 -24.082 3.340 1.00 97.50 184 GLY A CA 1
ATOM 1412 C C . GLY A 1 184 ? -0.866 -23.367 4.687 1.00 97.50 184 GLY A C 1
ATOM 1413 O O . GLY A 1 184 ? -0.995 -24.013 5.728 1.00 97.50 184 GLY A O 1
ATOM 1414 N N . PHE A 1 185 ? -0.754 -22.042 4.668 1.00 96.94 185 PHE A N 1
ATOM 1415 C CA . PHE A 1 185 ? -0.768 -21.220 5.870 1.00 96.94 185 PHE A CA 1
ATOM 1416 C C . PHE A 1 185 ? -2.112 -21.286 6.599 1.00 96.94 185 PHE A C 1
ATOM 1418 O O . PHE A 1 185 ? -2.117 -21.427 7.816 1.00 96.94 185 PHE A O 1
ATOM 1425 N N . GLU A 1 186 ? -3.241 -21.277 5.888 1.00 95.50 186 GLU A N 1
ATOM 1426 C CA . GLU A 1 186 ? -4.579 -21.417 6.481 1.00 95.50 186 GLU A CA 1
ATOM 1427 C C . GLU A 1 186 ? -4.730 -22.725 7.267 1.00 95.50 186 GLU A C 1
ATOM 1429 O O . GLU A 1 186 ? -5.236 -22.715 8.391 1.00 95.50 186 GLU A O 1
ATOM 1434 N N . ARG A 1 187 ? -4.222 -23.845 6.731 1.00 96.44 187 ARG A N 1
ATOM 1435 C CA . ARG A 1 187 ? -4.205 -25.134 7.446 1.00 96.44 187 ARG A CA 1
ATOM 1436 C C . ARG A 1 187 ? -3.351 -25.079 8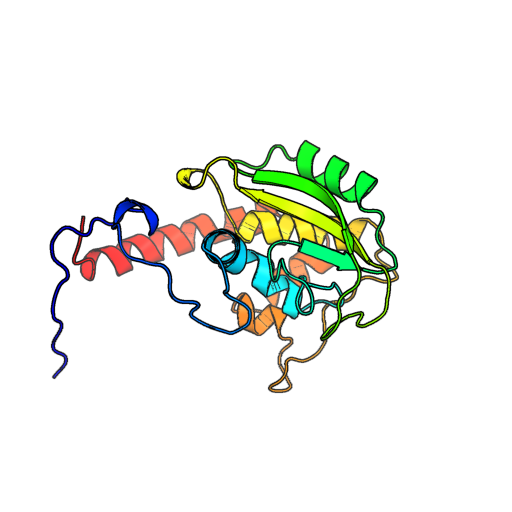.708 1.00 96.44 187 ARG A C 1
ATOM 1438 O O . ARG A 1 187 ? -3.770 -25.581 9.747 1.00 96.44 187 ARG A O 1
ATOM 1445 N N . THR A 1 188 ? -2.174 -24.462 8.628 1.00 96.88 188 THR A N 1
ATOM 1446 C CA . THR A 1 188 ? -1.301 -24.277 9.795 1.00 96.88 188 THR A CA 1
ATOM 1447 C C . THR A 1 188 ? -1.972 -23.386 10.839 1.00 96.88 188 THR A C 1
ATOM 1449 O O . THR A 1 188 ? -1.999 -23.727 12.019 1.00 96.88 188 THR A O 1
ATOM 1452 N N . ALA A 1 189 ? -2.564 -22.269 10.415 1.00 95.81 189 ALA A N 1
ATOM 1453 C CA . ALA A 1 189 ? -3.218 -21.301 11.283 1.00 95.81 189 ALA A CA 1
ATOM 1454 C C . ALA A 1 189 ? -4.446 -21.890 11.992 1.00 95.81 189 ALA A C 1
ATOM 1456 O O . ALA A 1 189 ? -4.677 -21.559 13.155 1.00 95.81 189 ALA A O 1
ATOM 1457 N N . ALA A 1 190 ? -5.188 -22.795 11.339 1.00 94.88 190 ALA A N 1
ATOM 1458 C CA . ALA A 1 190 ? -6.375 -23.448 11.894 1.00 94.88 190 ALA A CA 1
ATOM 1459 C C . ALA A 1 190 ? -6.114 -24.123 13.254 1.00 94.88 190 ALA A C 1
ATOM 1461 O O . ALA A 1 190 ? -6.962 -24.050 14.142 1.00 94.88 190 ALA A O 1
ATOM 1462 N N . ALA A 1 191 ? -4.924 -24.700 13.459 1.00 95.12 191 ALA A N 1
ATOM 1463 C CA . ALA A 1 191 ? -4.540 -25.334 14.725 1.00 95.12 191 ALA A CA 1
ATOM 1464 C C . ALA A 1 191 ? -4.404 -24.344 15.901 1.00 95.12 191 ALA A C 1
ATOM 1466 O O . ALA A 1 191 ? -4.415 -24.751 17.065 1.00 95.12 191 ALA A O 1
ATOM 1467 N N . TYR A 1 192 ? -4.280 -23.047 15.612 1.00 94.38 192 TYR A N 1
ATOM 1468 C CA . TYR A 1 192 ? -4.039 -21.994 16.599 1.00 94.38 192 TYR A CA 1
ATOM 1469 C C . TYR A 1 192 ? -5.214 -21.019 16.754 1.00 94.38 192 TYR A C 1
ATOM 1471 O O . TYR A 1 192 ? -5.167 -20.148 17.627 1.00 94.38 192 TYR A O 1
ATOM 1479 N N . LEU A 1 193 ? -6.274 -21.150 15.948 1.00 93.12 193 LEU A N 1
ATOM 1480 C CA . LEU A 1 193 ? -7.443 -20.277 16.037 1.00 93.12 193 LEU A CA 1
ATOM 1481 C C . LEU A 1 193 ? -8.152 -20.440 17.390 1.00 93.12 193 LEU A C 1
ATOM 1483 O O . LEU A 1 193 ? -8.379 -21.546 17.879 1.00 93.12 193 LEU A O 1
ATOM 1487 N N . ARG A 1 194 ? -8.501 -19.308 18.011 1.00 90.88 194 ARG A N 1
ATOM 1488 C CA . ARG A 1 194 ? -9.235 -19.244 19.293 1.00 90.88 194 ARG A CA 1
ATOM 1489 C C . ARG A 1 194 ? -10.663 -18.741 19.160 1.00 90.88 194 ARG A C 1
ATOM 1491 O O . ARG A 1 194 ? -11.425 -18.814 20.115 1.00 90.88 194 ARG A O 1
ATOM 1498 N N . TYR A 1 195 ? -11.002 -18.243 17.984 1.00 92.06 195 TYR A N 1
ATOM 1499 C CA . TYR A 1 195 ? -12.281 -17.635 17.680 1.00 92.06 195 TYR A CA 1
ATOM 1500 C C . TYR A 1 195 ? -12.733 -18.181 16.330 1.00 92.06 195 TYR A C 1
ATOM 1502 O O . TYR A 1 195 ? -11.880 -18.417 15.465 1.00 92.06 195 TYR A O 1
ATOM 1510 N N . ALA A 1 196 ? -14.039 -18.396 16.195 1.00 77.06 196 ALA A N 1
ATOM 1511 C CA . ALA A 1 196 ? -14.673 -18.783 14.940 1.00 77.06 196 ALA A CA 1
ATOM 1512 C C . ALA A 1 196 ? -14.627 -17.631 13.930 1.00 77.06 196 ALA A C 1
ATOM 1514 O O . ALA A 1 196 ? -14.769 -16.460 14.361 1.00 77.06 196 ALA A O 1
#

Foldseek 3Di:
DDDDDDDPPDAPPDDPVNVVDDDDQPDPLRHDSLQVLQVLALVLCLQKLWQQQAQHPQRNQWIWDLPDDAVVLQVQLVVVVQPQKHWDWDWDAHCDDRRHPHIIIHTGIDRRDSVRHDNNLSNLSSLLSRCVRCVPPIDRHCADVVGDHRPSCVSVVHCVSVVCSNVVPDSVVVVVVCPVVVVVVVVVCVVVDPHD

Nearest PDB structures (foldseek):
  4k05-assembly1_A  TM=8.819E-01  e=1.138E-12  Bacteroides fragilis NCTC 9343
  4jja-assembly1_A  TM=8.037E-01  e=3.150E-07  Bacteroides fragilis NCTC 9343
  8wm7-assembly1_E  TM=4.936E-01  e=2.222E+00  Nostoc sp. PCC 7120 = FACHB-418
  8gyo-assembly1_G  TM=1.641E-01  e=9.370E+00  Homo sapiens

pLDDT: mean 96.68, std 2.79, range [77.06, 98.94]

Solvent-accessible surface area (backbone atoms only — not comparable to full-atom values): 11055 Å² total; per-residue (Å²): 140,90,86,85,82,82,81,80,93,67,47,70,87,57,55,73,72,76,69,72,60,85,89,71,60,85,42,94,72,34,74,44,73,70,24,61,64,34,31,82,10,31,53,49,35,71,15,30,74,46,25,31,25,49,46,51,99,43,27,38,34,25,41,27,31,72,86,47,59,13,61,65,47,18,54,57,55,51,71,65,65,55,53,26,53,45,50,42,57,42,76,51,56,21,74,30,74,59,58,46,83,36,67,19,22,13,30,33,63,42,77,76,31,77,92,57,43,52,36,50,63,52,33,50,49,49,50,48,51,52,35,70,74,37,63,88,76,49,42,72,39,77,40,35,99,86,39,78,67,23,30,34,28,63,72,74,69,42,62,63,64,59,51,36,52,76,69,66,49,57,58,67,60,60,55,56,69,44,52,64,58,49,58,52,48,51,60,60,47,59,81,69,60,89,58,98

Radius of gyration: 17.87 Å; Cα contacts (8 Å, |Δi|>4): 314; chains: 1; bounding box: 38×46×47 Å

Secondary structure (DSSP, 8-state):
-------SS--TT--TGGGTPPP--SSTT--SHHHHHHHHHHGGGGGBSSB-STTSSSTTTEEEETT--HHHHHHHHHTTT-TTEEEEEEEE--SSSTTTTS-EEEEEEEES-GGG--HHHHHHHHHHHHHHH-TTT--B-S-BTTBSS-HHHHHHTSSHHHHHHHTT--HHHHHHTTHHHHHHHHHHHHTT----

Mean predicted aligned error: 2.95 Å

Sequence (196 aa):
ELRLIPMQGWARSMTFEQTGLPWVPTSPAMPHLSTVRVYPGTCLIEGTNLSEGRGTALPFEVVGAPWLDGDRLAETLNRLELSGVRFRPIIFEPTASKHAGKTCSGVQLHVTQAQAFSPVETALHLIAACLAQNPEQFRFLETSWEGHPPHFDLAIGNALVRQQLAGGMPVDEICQAWRAPLAGFERTAAAYLRYA